Protein AF-A0A813FA89-F1 (afdb_monomer)

pLDDT: mean 71.4, std 19.4, range [29.38, 93.75]

InterPro domains:
  IPR005114 Helicase-associated [PF03457] (120-172)

Organism: Polarella glacialis (NCBI:txid89957)

Structure (mmCIF, N/CA/C/O backbone):
data_AF-A0A813FA89-F1
#
_entry.id   AF-A0A813FA89-F1
#
loop_
_atom_site.group_PDB
_atom_site.id
_atom_site.type_symbol
_atom_site.label_atom_id
_atom_site.label_alt_id
_atom_site.label_comp_id
_atom_site.label_asym_id
_atom_site.label_entity_id
_atom_site.label_seq_id
_atom_site.pdbx_PDB_ins_code
_atom_site.Cartn_x
_atom_site.Cartn_y
_atom_site.Cartn_z
_atom_site.occupancy
_atom_site.B_iso_or_equiv
_atom_site.auth_seq_id
_atom_site.auth_comp_id
_atom_site.auth_asym_id
_atom_site.auth_atom_id
_atom_site.pdbx_PDB_model_num
ATOM 1 N N . MET A 1 1 ? 20.049 12.173 -8.170 1.00 45.47 1 MET A N 1
ATOM 2 C CA . MET A 1 1 ? 19.110 11.588 -9.157 1.00 45.47 1 MET A CA 1
ATOM 3 C C . MET A 1 1 ? 17.853 12.434 -9.400 1.00 45.47 1 MET A C 1
ATOM 5 O O . MET A 1 1 ? 17.507 12.594 -10.556 1.00 45.47 1 MET A O 1
ATOM 9 N N . ARG A 1 2 ? 17.189 13.033 -8.386 1.00 33.56 2 ARG A N 1
ATOM 10 C CA . ARG A 1 2 ? 16.045 13.960 -8.615 1.00 33.56 2 ARG A CA 1
ATOM 11 C C . ARG A 1 2 ? 16.397 15.273 -9.329 1.00 33.56 2 ARG A C 1
ATOM 13 O O . ARG A 1 2 ? 15.510 15.869 -9.921 1.00 33.56 2 ARG A O 1
ATOM 20 N N . ASN A 1 3 ? 17.649 15.720 -9.244 1.00 39.91 3 ASN A N 1
ATOM 21 C CA . ASN A 1 3 ? 18.038 17.035 -9.759 1.00 39.91 3 ASN A CA 1
ATOM 22 C C . ASN A 1 3 ? 18.307 16.995 -11.274 1.00 39.91 3 ASN A C 1
ATOM 24 O O . ASN A 1 3 ? 17.738 17.795 -11.995 1.00 39.91 3 ASN A O 1
ATOM 28 N N . GLN A 1 4 ? 19.000 15.966 -11.774 1.00 50.16 4 GLN A N 1
ATOM 29 C CA . GLN A 1 4 ? 19.427 15.892 -13.181 1.00 50.16 4 GLN A CA 1
ATOM 30 C C . GLN A 1 4 ? 18.269 15.817 -14.198 1.00 50.16 4 GLN A C 1
ATOM 32 O O . GLN A 1 4 ? 18.333 16.452 -15.240 1.00 50.16 4 GLN A O 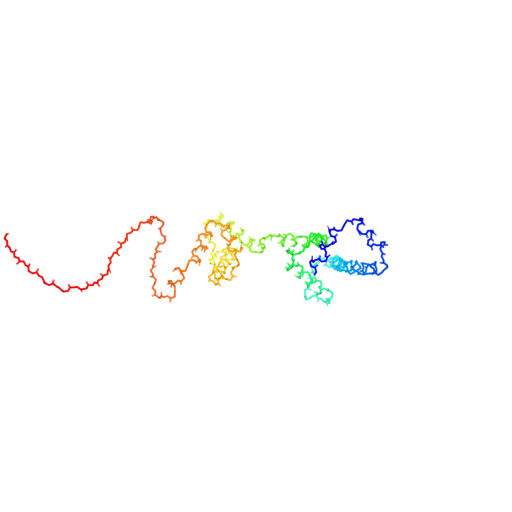1
ATOM 37 N N . ALA A 1 5 ? 17.179 15.096 -13.901 1.00 43.19 5 ALA A N 1
ATOM 38 C CA . ALA A 1 5 ? 16.009 15.039 -14.793 1.00 43.19 5 ALA A CA 1
ATOM 39 C C . ALA A 1 5 ? 15.143 16.315 -14.743 1.00 43.19 5 ALA A C 1
ATOM 41 O O . ALA A 1 5 ? 14.367 16.581 -15.656 1.00 43.19 5 ALA A O 1
ATOM 42 N N . ARG A 1 6 ? 15.267 17.105 -13.668 1.00 47.03 6 ARG A N 1
ATOM 43 C CA . ARG A 1 6 ? 14.551 18.375 -13.484 1.00 47.03 6 ARG A CA 1
ATOM 44 C C . ARG A 1 6 ? 15.209 19.515 -14.264 1.00 47.03 6 ARG A C 1
ATOM 46 O O . ARG A 1 6 ? 14.542 20.501 -14.560 1.00 47.03 6 ARG A O 1
ATOM 53 N N . ASP A 1 7 ? 16.485 19.346 -14.601 1.00 49.69 7 ASP A N 1
ATOM 54 C CA . ASP A 1 7 ? 17.281 20.318 -15.345 1.00 49.69 7 ASP A CA 1
ATOM 55 C C . ASP A 1 7 ? 16.980 20.276 -16.860 1.00 49.69 7 ASP A C 1
ATOM 57 O O . ASP A 1 7 ? 17.002 21.320 -17.499 1.00 49.69 7 ASP A O 1
ATOM 61 N N . LEU A 1 8 ? 16.566 19.126 -17.420 1.00 51.44 8 LEU A N 1
ATOM 62 C CA . LEU A 1 8 ? 16.114 19.010 -18.824 1.00 51.44 8 LEU A CA 1
ATOM 63 C C . LEU A 1 8 ? 14.795 19.733 -19.102 1.00 51.44 8 LEU A C 1
ATOM 65 O O . LEU A 1 8 ? 14.646 20.366 -20.136 1.00 51.44 8 LEU A O 1
ATOM 69 N N . ALA A 1 9 ? 13.844 19.677 -18.166 1.00 52.41 9 ALA A N 1
ATOM 70 C CA . ALA A 1 9 ? 12.537 20.324 -18.319 1.00 52.41 9 ALA A CA 1
ATOM 71 C C . ALA A 1 9 ? 12.604 21.866 -18.275 1.00 52.41 9 ALA A C 1
ATOM 73 O O . ALA A 1 9 ? 11.571 22.527 -18.352 1.00 52.41 9 ALA A O 1
ATOM 74 N N . ARG A 1 10 ? 13.802 22.434 -18.087 1.00 58.25 10 ARG A N 1
ATOM 75 C CA . ARG A 1 10 ? 14.070 23.877 -18.054 1.00 58.25 10 ARG A CA 1
ATOM 76 C C . ARG A 1 10 ? 14.822 24.388 -19.279 1.00 58.25 10 ARG A C 1
ATOM 78 O O . ARG A 1 10 ? 14.903 25.602 -19.430 1.00 58.25 10 ARG A O 1
ATOM 85 N N . LEU A 1 11 ? 15.381 23.498 -20.097 1.00 63.97 11 LEU A N 1
ATOM 86 C CA . LEU A 1 11 ? 16.134 23.874 -21.289 1.00 63.97 11 LEU A CA 1
ATOM 87 C C . LEU A 1 11 ? 15.173 23.937 -22.480 1.00 63.97 11 LEU A C 1
ATOM 89 O O . LEU A 1 11 ? 14.457 22.970 -22.735 1.00 63.97 11 LEU A O 1
ATOM 93 N N . SER A 1 12 ? 15.127 25.076 -23.174 1.00 71.75 12 SER A N 1
ATOM 94 C CA . SER A 1 12 ? 14.371 25.214 -24.426 1.00 71.75 12 SER A CA 1
ATOM 95 C C . SER A 1 12 ? 15.091 24.516 -25.581 1.00 71.75 12 SER A C 1
ATOM 97 O O . SER A 1 12 ? 16.306 24.322 -25.524 1.00 71.75 12 SER A O 1
ATOM 99 N N . ASP A 1 13 ? 14.365 24.184 -26.651 1.00 65.81 13 ASP A N 1
ATOM 100 C CA . ASP A 1 13 ? 14.930 23.535 -27.846 1.00 65.81 13 ASP A CA 1
ATOM 101 C C . ASP A 1 13 ? 16.114 24.330 -28.446 1.00 65.81 13 ASP A C 1
ATOM 103 O O . ASP A 1 13 ? 17.112 23.754 -28.867 1.00 65.81 13 ASP A O 1
ATOM 107 N N . GLU A 1 14 ? 16.090 25.663 -28.352 1.00 73.25 14 GLU A N 1
ATOM 108 C CA . GLU A 1 14 ? 17.205 26.537 -28.757 1.00 73.25 14 GLU A CA 1
ATOM 109 C C . GLU A 1 14 ? 18.451 26.372 -27.869 1.00 73.25 14 GLU A C 1
ATOM 111 O O . GLU A 1 14 ? 19.582 26.377 -28.354 1.00 73.25 14 GLU A O 1
ATOM 116 N N . GLN A 1 15 ? 18.272 26.187 -26.557 1.00 72.62 15 GLN A N 1
ATOM 117 C CA . GLN A 1 15 ? 19.385 25.923 -25.638 1.00 72.62 15 GLN A CA 1
ATOM 118 C C . GLN A 1 15 ? 19.986 24.531 -25.865 1.00 72.62 15 GLN A C 1
ATOM 120 O O . GLN A 1 15 ? 21.185 24.341 -25.647 1.00 72.62 15 GLN A O 1
ATOM 125 N N . PHE A 1 16 ? 19.181 23.573 -26.335 1.00 69.75 16 PHE A N 1
ATOM 126 C CA . PHE A 1 16 ? 19.662 22.262 -26.770 1.00 69.75 16 PHE A CA 1
ATOM 127 C C . PHE A 1 16 ? 20.559 22.361 -28.001 1.00 69.75 16 PHE A C 1
ATOM 129 O O . PHE A 1 16 ? 21.642 21.770 -28.005 1.00 69.75 16 PHE A O 1
ATOM 136 N N . ASP A 1 17 ? 20.146 23.116 -29.018 1.00 72.69 17 ASP A N 1
ATOM 137 C CA . ASP A 1 17 ? 20.937 23.258 -30.239 1.00 72.69 17 ASP A CA 1
ATOM 138 C C . ASP A 1 17 ? 22.243 24.024 -29.991 1.00 72.69 17 ASP A C 1
ATOM 140 O O . ASP A 1 17 ? 23.301 23.560 -30.414 1.00 72.69 17 ASP A O 1
ATOM 144 N N . ILE A 1 18 ? 22.231 25.081 -29.169 1.00 77.31 18 ILE A N 1
ATOM 145 C CA . ILE A 1 18 ? 23.455 25.809 -28.779 1.00 77.31 18 ILE A CA 1
ATOM 146 C C . ILE A 1 18 ? 24.466 24.891 -28.068 1.00 77.31 18 ILE A C 1
ATOM 148 O O . ILE A 1 18 ? 25.670 24.959 -28.323 1.00 77.31 18 ILE A O 1
ATOM 152 N N . LEU A 1 19 ? 24.007 24.006 -27.176 1.00 68.69 19 LEU A N 1
ATOM 153 C CA . LEU A 1 19 ? 24.886 23.059 -26.478 1.00 68.69 19 LEU A CA 1
ATOM 154 C C . LEU A 1 19 ? 25.431 21.965 -27.408 1.00 68.69 19 LEU A C 1
ATOM 156 O O . LEU A 1 19 ? 26.541 21.471 -27.191 1.00 68.69 19 LEU A O 1
ATOM 160 N N . ARG A 1 20 ? 24.674 21.608 -28.450 1.00 67.19 20 ARG A N 1
ATOM 161 C CA . ARG A 1 20 ? 25.050 20.609 -29.458 1.00 67.19 20 ARG A CA 1
ATOM 162 C C . ARG A 1 20 ? 26.003 21.166 -30.522 1.00 67.19 20 ARG A C 1
ATOM 164 O O . ARG A 1 20 ? 26.815 20.407 -31.059 1.00 67.19 20 ARG A O 1
ATOM 171 N N . GLU A 1 21 ? 25.923 22.466 -30.791 1.00 78.62 21 GLU A N 1
ATOM 172 C CA . GLU A 1 21 ? 26.785 23.219 -31.713 1.00 78.62 21 GLU A CA 1
ATOM 173 C C . GLU A 1 21 ? 28.026 23.832 -31.035 1.00 78.62 21 GLU A C 1
ATOM 175 O O . GLU A 1 21 ? 28.937 24.308 -31.711 1.00 78.62 21 GLU A O 1
ATOM 180 N N . GLY A 1 22 ? 28.096 23.792 -29.701 1.00 74.31 22 GLY A N 1
ATOM 181 C CA . GLY A 1 22 ? 29.219 24.306 -28.921 1.00 74.31 22 GLY A CA 1
ATOM 182 C C . GLY A 1 22 ? 30.521 23.494 -29.027 1.00 74.31 22 GLY A C 1
ATOM 183 O O . GLY A 1 22 ? 30.679 22.561 -29.813 1.00 74.31 22 GLY A O 1
ATOM 184 N N . HIS A 1 23 ? 31.493 23.851 -28.182 1.00 73.81 23 HIS A N 1
ATOM 185 C CA . HIS A 1 23 ? 32.830 23.247 -28.170 1.00 73.81 23 HIS A CA 1
ATOM 186 C C . HIS A 1 23 ? 32.785 21.700 -28.071 1.00 73.81 23 HIS A C 1
ATOM 188 O O . HIS A 1 23 ? 32.043 21.166 -27.240 1.00 73.81 23 HIS A O 1
ATOM 194 N N . PRO A 1 24 ? 33.631 20.954 -28.814 1.00 80.31 24 PRO A N 1
ATOM 195 C CA . PRO A 1 24 ? 33.562 19.488 -28.915 1.00 80.31 24 PRO A CA 1
ATOM 196 C C . PRO A 1 24 ? 33.629 18.745 -27.570 1.00 80.31 24 PRO A C 1
ATOM 198 O O . PRO A 1 24 ? 32.990 17.710 -27.401 1.00 80.31 24 PRO A O 1
ATOM 201 N N . LEU A 1 25 ? 34.345 19.284 -26.578 1.00 75.44 25 LEU A N 1
ATOM 202 C CA . LEU A 1 25 ? 34.388 18.716 -25.218 1.00 75.44 25 LEU A CA 1
ATOM 203 C C . LEU A 1 25 ? 33.072 18.878 -24.438 1.00 75.44 25 LEU A C 1
ATOM 205 O O . LEU A 1 25 ? 32.738 18.025 -23.616 1.00 75.44 25 LEU A O 1
ATOM 209 N N . VAL A 1 26 ? 32.339 19.968 -24.674 1.00 77.44 26 VAL A N 1
ATOM 210 C CA . VAL A 1 26 ? 31.027 20.216 -24.058 1.00 77.44 26 VAL A CA 1
ATOM 211 C C . VAL A 1 26 ? 29.998 19.291 -24.693 1.00 77.44 26 VAL A C 1
ATOM 213 O O . VAL A 1 26 ? 29.290 18.595 -23.969 1.00 77.44 26 VAL A O 1
ATOM 216 N N . LYS A 1 27 ? 30.020 19.182 -26.027 1.00 80.69 27 LYS A N 1
ATOM 217 C CA . LYS A 1 27 ? 29.211 18.230 -26.789 1.00 80.69 27 LYS A CA 1
ATOM 218 C C . LYS A 1 27 ? 29.424 16.788 -26.322 1.00 80.69 27 LYS A C 1
ATOM 220 O O . LYS A 1 27 ? 28.465 16.121 -25.965 1.00 80.69 27 LYS A O 1
ATOM 225 N N . ALA A 1 28 ? 30.671 16.328 -26.208 1.00 79.88 28 ALA A N 1
ATOM 226 C CA . ALA A 1 28 ? 30.965 14.959 -25.776 1.00 79.88 28 ALA A CA 1
ATOM 227 C C . ALA A 1 28 ? 30.462 14.651 -24.352 1.00 79.88 28 ALA A C 1
ATOM 229 O O . ALA A 1 28 ? 29.930 13.570 -24.097 1.00 79.88 28 ALA A O 1
ATOM 230 N N . LYS A 1 29 ? 30.599 15.599 -23.411 1.00 79.31 29 LYS A N 1
ATOM 231 C CA . LYS A 1 29 ? 30.049 15.446 -22.053 1.00 79.31 29 LYS A CA 1
ATOM 232 C C . LYS A 1 29 ? 28.521 15.444 -22.046 1.00 79.31 29 LYS A C 1
ATOM 234 O O . LYS A 1 29 ? 27.927 14.687 -21.281 1.00 79.31 29 LYS A O 1
ATOM 239 N N . PHE A 1 30 ? 27.906 16.280 -22.874 1.00 77.19 30 PHE A N 1
ATOM 240 C CA . PHE A 1 30 ? 26.459 16.361 -23.020 1.00 77.19 30 PHE A CA 1
ATOM 241 C C . PHE A 1 30 ? 25.882 15.085 -23.646 1.00 77.19 30 PHE A C 1
ATOM 243 O O . PHE A 1 30 ? 24.962 14.497 -23.085 1.00 77.19 30 PHE A O 1
ATOM 250 N N . ASP A 1 31 ? 26.496 14.579 -24.715 1.00 78.88 31 ASP A N 1
ATOM 251 C CA . ASP A 1 31 ? 26.114 13.331 -25.380 1.00 78.88 31 ASP A CA 1
ATOM 252 C C . ASP A 1 31 ? 26.260 12.122 -24.444 1.00 78.88 31 ASP A C 1
ATOM 254 O O . ASP A 1 31 ? 25.360 11.287 -24.366 1.00 78.88 31 ASP A O 1
ATOM 258 N N . ALA A 1 32 ? 27.351 12.040 -23.671 1.00 79.62 32 ALA A N 1
ATOM 259 C CA . ALA A 1 32 ? 27.539 10.985 -22.671 1.00 79.62 32 ALA A CA 1
ATOM 260 C C . ALA A 1 32 ? 26.464 11.035 -21.570 1.00 79.62 32 ALA A C 1
ATOM 262 O O . ALA A 1 32 ? 25.963 10.000 -21.124 1.00 79.62 32 ALA A O 1
ATOM 263 N N . TRP A 1 33 ? 26.077 12.240 -21.151 1.00 73.88 33 TRP A N 1
ATOM 264 C CA . TRP A 1 33 ? 25.007 12.440 -20.182 1.00 73.88 33 TRP A CA 1
ATOM 265 C C . TRP A 1 33 ? 23.629 12.068 -20.753 1.00 73.88 33 TRP A C 1
ATOM 267 O O . TRP A 1 33 ? 22.864 11.378 -20.077 1.00 73.88 33 TRP A O 1
ATOM 277 N N . ILE A 1 34 ? 23.342 12.418 -22.013 1.00 71.81 34 ILE A N 1
ATOM 278 C CA . ILE A 1 34 ? 22.135 11.979 -22.729 1.00 71.81 34 ILE A CA 1
ATOM 279 C C . ILE A 1 34 ? 22.109 10.455 -22.841 1.00 71.81 34 ILE A C 1
ATOM 281 O O . ILE A 1 34 ? 21.120 9.849 -22.449 1.00 71.81 34 ILE A O 1
ATOM 285 N N . GLN A 1 35 ? 23.191 9.811 -23.281 1.00 70.25 35 GLN A N 1
ATOM 286 C CA . GLN A 1 35 ? 23.265 8.348 -23.376 1.00 70.25 35 GLN A CA 1
ATOM 287 C C . GLN A 1 35 ? 23.009 7.665 -22.029 1.00 70.25 35 GLN A C 1
ATOM 289 O O . GLN A 1 35 ? 22.311 6.651 -21.963 1.00 70.25 35 GLN A O 1
ATOM 294 N N . GLN A 1 36 ? 23.532 8.229 -20.940 1.00 67.00 36 GLN A N 1
ATOM 295 C CA . GLN A 1 36 ? 23.290 7.720 -19.596 1.00 67.00 36 GLN A CA 1
ATOM 296 C C . GLN A 1 36 ? 21.813 7.855 -19.192 1.00 67.00 36 GLN A C 1
ATOM 298 O O . GLN A 1 36 ? 21.246 6.922 -18.621 1.00 67.00 36 GLN A O 1
ATOM 303 N N . LEU A 1 37 ? 21.167 8.971 -19.534 1.00 61.50 37 LEU A N 1
ATOM 304 C CA . LEU A 1 37 ? 19.738 9.183 -19.300 1.00 61.50 37 LEU A CA 1
ATOM 305 C C . LEU A 1 37 ? 18.865 8.259 -20.162 1.00 61.50 37 LEU A C 1
ATOM 307 O O . LEU A 1 37 ? 17.946 7.631 -19.632 1.00 61.50 37 LEU A O 1
ATOM 311 N N . THR A 1 38 ? 19.183 8.109 -21.450 1.00 61.09 38 THR A N 1
ATOM 312 C CA . THR A 1 38 ? 18.474 7.229 -22.388 1.00 61.09 38 THR A CA 1
ATOM 313 C C . THR A 1 38 ? 18.636 5.754 -22.009 1.00 61.09 38 THR A C 1
ATOM 315 O O . THR A 1 38 ? 17.682 4.984 -22.102 1.00 61.09 38 THR A O 1
ATOM 318 N N . SER A 1 39 ? 19.800 5.326 -21.506 1.00 58.34 39 SER A N 1
ATOM 319 C CA . SER A 1 39 ? 19.979 3.938 -21.049 1.00 58.34 39 SER A CA 1
ATOM 320 C C . SER A 1 39 ? 19.146 3.630 -19.797 1.00 58.34 39 SER A C 1
ATOM 322 O O . SER A 1 39 ? 18.540 2.561 -19.705 1.00 58.34 39 SER A O 1
ATOM 324 N N . CYS A 1 40 ? 19.019 4.588 -18.872 1.00 51.19 40 CYS A N 1
ATOM 325 C CA . CYS A 1 40 ? 18.158 4.462 -17.697 1.00 51.19 40 CYS A CA 1
ATOM 326 C C . CYS A 1 40 ? 16.666 4.373 -18.059 1.00 51.19 40 CYS A C 1
ATOM 328 O O . CYS A 1 40 ? 15.936 3.592 -17.440 1.00 51.19 40 CYS A O 1
ATOM 330 N N . THR A 1 41 ? 16.201 5.129 -19.060 1.00 58.75 41 THR A N 1
ATOM 331 C CA . THR A 1 41 ? 14.821 5.021 -19.563 1.00 58.75 41 THR A CA 1
ATOM 332 C C . THR A 1 41 ? 14.593 3.707 -20.310 1.00 58.75 41 THR A C 1
ATOM 334 O O . THR A 1 41 ? 13.573 3.048 -20.092 1.00 58.75 41 THR A O 1
ATOM 337 N N . ASN A 1 42 ? 15.576 3.259 -21.096 1.00 67.25 42 ASN A N 1
ATOM 338 C CA . ASN A 1 42 ? 15.506 2.007 -21.851 1.00 67.25 42 ASN A CA 1
ATOM 339 C C . ASN A 1 42 ? 15.524 0.777 -20.932 1.00 67.25 42 ASN A C 1
ATOM 341 O O . ASN A 1 42 ? 14.856 -0.212 -21.219 1.00 67.25 42 ASN A O 1
ATOM 345 N N . ALA A 1 43 ? 16.211 0.836 -19.787 1.00 76.69 43 ALA A N 1
ATOM 346 C CA . ALA A 1 43 ? 16.220 -0.252 -18.811 1.00 76.69 43 ALA A CA 1
ATOM 347 C C . ALA A 1 43 ? 14.837 -0.491 -18.173 1.00 76.69 43 ALA A C 1
ATOM 349 O O . ALA A 1 43 ? 14.458 -1.640 -17.941 1.00 76.69 43 ALA A O 1
ATOM 350 N N . TYR A 1 44 ? 14.064 0.569 -17.901 1.00 80.00 44 TYR A N 1
ATOM 351 C CA . TYR A 1 44 ? 12.694 0.436 -17.384 1.00 80.00 44 TYR A CA 1
ATOM 352 C C . TYR A 1 44 ? 11.743 -0.107 -18.456 1.00 80.00 44 TYR A C 1
ATOM 354 O O . TYR A 1 44 ? 10.985 -1.038 -18.181 1.00 80.00 44 TYR A O 1
ATOM 362 N N . ALA A 1 45 ? 11.825 0.429 -19.678 1.00 80.81 45 ALA A N 1
ATOM 363 C CA . ALA A 1 45 ? 11.035 -0.036 -20.817 1.00 80.81 45 ALA A CA 1
ATOM 364 C C . ALA A 1 45 ? 11.318 -1.515 -21.134 1.00 80.81 45 ALA A C 1
ATOM 366 O O . ALA A 1 45 ? 10.391 -2.318 -21.184 1.00 80.81 45 ALA A O 1
ATOM 367 N N . SER A 1 46 ? 12.592 -1.913 -21.184 1.00 83.81 46 SER A N 1
ATOM 368 C CA . SER A 1 46 ? 12.996 -3.305 -21.414 1.00 83.81 46 SER A CA 1
ATOM 369 C C . SER A 1 46 ? 12.468 -4.259 -20.336 1.00 83.81 46 SER A C 1
ATOM 371 O O . SER A 1 46 ? 12.039 -5.371 -20.637 1.00 83.81 46 SER A O 1
ATOM 373 N N . ARG A 1 47 ? 12.429 -3.839 -19.062 1.00 86.69 47 ARG A N 1
ATOM 374 C CA . ARG A 1 47 ? 11.811 -4.646 -17.993 1.00 86.69 47 ARG A CA 1
ATOM 375 C C . ARG A 1 47 ? 10.297 -4.787 -18.179 1.00 86.69 47 ARG A C 1
ATOM 377 O O . ARG A 1 47 ? 9.766 -5.864 -17.911 1.00 86.69 47 ARG A O 1
ATOM 384 N N . CYS A 1 48 ? 9.615 -3.741 -18.648 1.00 84.69 48 CYS A N 1
ATOM 385 C CA . CYS A 1 48 ? 8.189 -3.800 -18.982 1.00 84.69 48 CYS A CA 1
ATOM 386 C C . CYS A 1 48 ? 7.930 -4.756 -20.156 1.00 84.69 48 CYS A C 1
ATOM 388 O O . CYS A 1 48 ? 7.007 -5.563 -20.087 1.00 84.69 48 CYS A O 1
ATOM 390 N N . GLU A 1 49 ? 8.783 -4.739 -21.181 1.00 85.44 49 GLU A N 1
ATOM 391 C CA . GLU A 1 49 ? 8.717 -5.662 -22.321 1.00 85.44 49 GLU A CA 1
ATOM 392 C C . GLU A 1 49 ? 8.961 -7.118 -21.908 1.00 85.44 49 GLU A C 1
ATOM 394 O O . GLU A 1 49 ? 8.190 -8.001 -22.278 1.00 85.44 49 GLU A O 1
ATOM 399 N N . GLN A 1 50 ? 9.983 -7.382 -21.086 1.00 87.38 50 GLN A N 1
ATOM 400 C CA . GLN A 1 50 ? 10.250 -8.722 -20.544 1.00 87.38 50 GLN A CA 1
ATOM 401 C C . GLN A 1 50 ? 9.055 -9.249 -19.743 1.00 87.38 50 GLN A C 1
ATOM 403 O O . GLN A 1 50 ? 8.700 -10.425 -19.836 1.00 87.38 50 GLN A O 1
ATOM 408 N N . LEU A 1 51 ? 8.410 -8.372 -18.971 1.00 87.12 51 LEU A N 1
A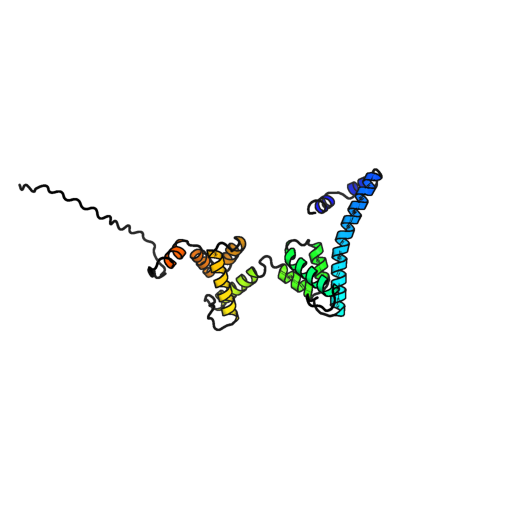TOM 409 C CA . LEU A 1 51 ? 7.204 -8.716 -18.235 1.00 87.12 51 LEU A CA 1
ATOM 410 C C . LEU A 1 51 ? 6.018 -8.986 -19.172 1.00 87.12 51 LEU A C 1
ATOM 412 O O . LEU A 1 51 ? 5.30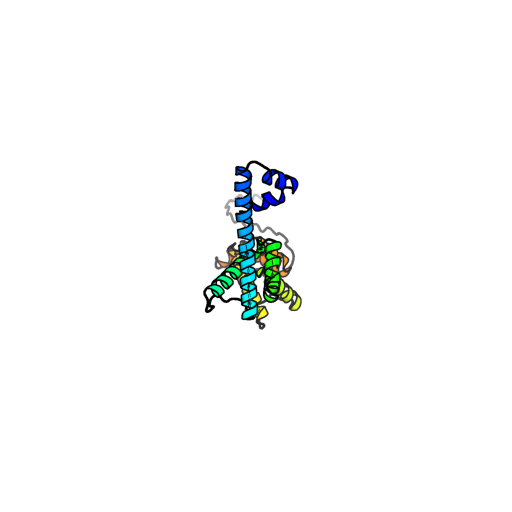7 -9.967 -18.963 1.00 87.12 51 LEU A O 1
ATOM 416 N N . ALA A 1 52 ? 5.829 -8.169 -20.211 1.00 86.56 52 ALA A N 1
ATOM 417 C CA . ALA A 1 52 ? 4.796 -8.373 -21.226 1.00 86.56 52 ALA A CA 1
ATOM 418 C C . ALA A 1 52 ? 4.969 -9.726 -21.930 1.00 86.56 52 ALA A C 1
ATOM 420 O O . ALA A 1 52 ? 4.018 -10.500 -22.040 1.00 86.56 52 ALA A O 1
ATOM 421 N N . ALA A 1 53 ? 6.199 -10.043 -22.344 1.00 85.69 53 ALA A N 1
ATOM 422 C CA . ALA A 1 53 ? 6.544 -11.303 -22.990 1.00 85.69 53 ALA A CA 1
ATOM 423 C C . ALA A 1 53 ? 6.284 -12.506 -22.070 1.00 85.69 53 ALA A C 1
ATOM 425 O O . ALA A 1 53 ? 5.665 -13.482 -22.492 1.00 85.69 53 ALA A O 1
ATOM 426 N N . PHE A 1 54 ? 6.682 -12.416 -20.797 1.00 87.38 54 PHE A N 1
ATOM 427 C CA . PHE A 1 54 ? 6.414 -13.463 -19.809 1.00 87.38 54 PHE A CA 1
ATOM 428 C C . PHE A 1 54 ? 4.911 -13.693 -19.614 1.00 87.38 54 PHE A C 1
ATOM 430 O O . PHE A 1 54 ? 4.447 -14.833 -19.580 1.00 87.38 54 PHE A O 1
ATOM 437 N N . MET A 1 55 ? 4.136 -12.612 -19.493 1.00 85.75 55 MET A N 1
ATOM 438 C CA . MET A 1 55 ? 2.691 -12.705 -19.300 1.00 85.75 55 MET A CA 1
ATOM 439 C C . MET A 1 55 ? 1.978 -13.254 -20.533 1.00 85.75 55 MET A C 1
ATOM 441 O O . MET A 1 55 ? 1.059 -14.044 -20.365 1.00 85.75 55 MET A O 1
ATOM 445 N N . LYS A 1 56 ? 2.437 -12.919 -21.744 1.00 84.38 56 LYS A N 1
ATOM 446 C CA . LYS A 1 56 ? 1.920 -13.499 -22.991 1.00 84.38 56 LYS A CA 1
ATOM 447 C C . LYS A 1 56 ? 2.175 -15.008 -23.084 1.00 84.38 56 LYS A C 1
ATOM 449 O O . LYS A 1 56 ? 1.364 -15.721 -23.658 1.00 84.38 56 LYS A O 1
ATOM 454 N N . LEU A 1 57 ? 3.295 -15.491 -22.541 1.00 87.00 57 LEU A N 1
ATOM 455 C CA . LEU A 1 57 ? 3.659 -16.910 -22.583 1.00 87.00 57 LEU A CA 1
ATOM 456 C C . LEU A 1 57 ? 2.952 -17.747 -21.506 1.00 87.00 57 LEU A C 1
ATOM 458 O O . LEU A 1 57 ? 2.608 -18.898 -21.753 1.00 87.00 57 LEU A O 1
ATOM 462 N N . HIS A 1 58 ? 2.770 -17.197 -20.302 1.00 80.00 58 HIS A N 1
ATOM 463 C CA . HIS A 1 58 ? 2.306 -17.968 -19.143 1.00 80.00 58 HIS A CA 1
ATOM 464 C C . HIS A 1 58 ? 0.921 -17.564 -18.606 1.00 80.00 58 HIS A C 1
ATOM 466 O O . HIS A 1 58 ? 0.459 -18.179 -17.644 1.00 80.00 58 HIS A O 1
ATOM 472 N N . ASP A 1 59 ? 0.294 -16.506 -19.137 1.00 80.62 59 ASP A N 1
ATOM 473 C CA . ASP A 1 59 ? -1.009 -15.939 -18.722 1.00 80.62 59 ASP A CA 1
ATOM 474 C C . ASP A 1 59 ? -1.163 -15.636 -17.213 1.00 80.62 59 ASP A C 1
ATOM 476 O O . ASP A 1 59 ? -2.256 -15.414 -16.661 1.00 80.62 59 ASP A O 1
ATOM 480 N N . ARG A 1 60 ? -0.033 -15.557 -16.507 1.00 82.81 60 ARG A N 1
ATOM 481 C CA . ARG A 1 60 ? 0.058 -15.379 -15.054 1.00 82.81 60 ARG A CA 1
ATOM 482 C C . ARG A 1 60 ? 1.124 -14.357 -14.681 1.00 82.81 60 ARG A C 1
ATOM 484 O O . ARG A 1 60 ? 2.037 -14.067 -15.448 1.00 82.81 60 ARG A O 1
ATOM 491 N N . LEU A 1 61 ? 1.028 -13.842 -13.456 1.00 85.69 61 LEU A N 1
ATOM 492 C CA . LEU A 1 61 ? 2.060 -12.972 -12.894 1.00 85.69 61 LEU A CA 1
ATOM 493 C C . LEU A 1 61 ? 3.317 -13.783 -12.514 1.00 85.69 61 LEU A C 1
ATOM 495 O O . LEU A 1 61 ? 3.183 -14.934 -12.070 1.00 85.69 61 LEU A O 1
ATOM 499 N N . PRO A 1 62 ? 4.520 -13.188 -12.633 1.00 88.31 62 PRO A N 1
ATOM 500 C CA . PRO A 1 62 ? 5.757 -13.789 -12.141 1.00 88.31 62 PRO A CA 1
ATOM 501 C C . PRO A 1 62 ? 5.687 -14.103 -10.642 1.00 88.31 62 PRO A C 1
ATOM 503 O O . PRO A 1 62 ? 5.182 -13.299 -9.850 1.00 88.31 62 PRO A O 1
ATOM 506 N N . ARG A 1 63 ? 6.211 -15.262 -10.235 1.00 84.81 63 ARG A N 1
ATOM 507 C CA . ARG A 1 63 ? 6.284 -15.705 -8.836 1.00 84.81 63 ARG A CA 1
ATOM 508 C C . ARG A 1 63 ? 7.729 -15.694 -8.342 1.00 84.81 63 ARG A C 1
ATOM 510 O O . ARG A 1 63 ? 8.647 -16.087 -9.046 1.00 84.81 63 ARG A O 1
ATOM 517 N N . HIS A 1 64 ? 7.920 -15.330 -7.073 1.00 80.62 64 HIS A N 1
ATOM 518 C CA . HIS A 1 64 ? 9.237 -15.374 -6.415 1.00 80.62 64 HIS A CA 1
ATOM 519 C C . HIS A 1 64 ? 9.829 -16.789 -6.333 1.00 80.62 64 HIS A C 1
ATOM 521 O O . HIS A 1 64 ? 11.041 -16.951 -6.317 1.00 80.62 64 HIS A O 1
ATOM 527 N N . ARG A 1 65 ? 8.982 -17.822 -6.297 1.00 78.38 65 ARG A N 1
ATOM 528 C CA . ARG A 1 65 ? 9.394 -19.237 -6.340 1.00 78.38 65 ARG A CA 1
ATOM 529 C C . ARG A 1 65 ? 9.243 -19.839 -7.743 1.00 78.38 65 ARG A C 1
ATOM 531 O O . ARG A 1 65 ? 8.855 -20.993 -7.869 1.00 78.38 65 ARG A O 1
ATOM 538 N N . GLY A 1 66 ? 9.428 -19.021 -8.778 1.00 75.69 66 GLY A N 1
ATOM 539 C CA . GLY A 1 66 ? 9.443 -19.479 -10.164 1.00 75.69 66 GLY A CA 1
ATOM 540 C C . GLY A 1 66 ? 10.621 -20.410 -10.449 1.00 75.69 66 GLY A C 1
ATOM 541 O O . GLY A 1 66 ? 11.622 -20.385 -9.737 1.00 75.69 66 GLY A O 1
ATOM 542 N N . GLU A 1 67 ? 10.499 -21.211 -11.504 1.00 73.88 67 GLU A N 1
ATOM 543 C CA . GLU A 1 67 ? 11.530 -22.176 -11.918 1.00 73.88 67 GLU A CA 1
ATOM 544 C C . GLU A 1 67 ? 12.775 -21.487 -12.495 1.00 73.88 67 GLU A C 1
ATOM 546 O O . GLU A 1 67 ? 13.880 -22.015 -12.409 1.00 73.88 67 GLU A O 1
ATOM 551 N N . THR A 1 68 ? 12.617 -20.283 -13.055 1.00 84.94 68 THR A N 1
ATOM 552 C CA . THR A 1 68 ? 13.709 -19.541 -13.693 1.00 84.94 68 THR A CA 1
ATOM 553 C C . THR A 1 68 ? 14.148 -18.336 -12.863 1.00 84.94 68 THR A C 1
ATOM 555 O O . THR A 1 68 ? 13.338 -17.616 -12.272 1.00 84.94 68 THR A O 1
ATOM 558 N N . ASN A 1 69 ? 15.454 -18.049 -12.883 1.00 83.12 69 ASN A N 1
ATOM 559 C CA . ASN A 1 69 ? 16.017 -16.838 -12.270 1.00 83.12 69 ASN A CA 1
ATOM 560 C C . ASN A 1 69 ? 15.408 -15.561 -12.894 1.00 83.12 69 ASN A C 1
ATOM 562 O O . ASN A 1 69 ? 15.129 -14.590 -12.195 1.00 83.12 69 ASN A O 1
ATOM 566 N N . ALA A 1 70 ? 15.101 -15.586 -14.195 1.00 81.31 70 ALA A N 1
ATOM 567 C CA . ALA A 1 70 ? 14.415 -14.489 -14.876 1.00 81.31 70 ALA A CA 1
ATOM 568 C C . ALA A 1 70 ? 13.017 -14.209 -14.286 1.00 81.31 70 ALA A C 1
ATOM 570 O O . ALA A 1 70 ? 12.691 -13.052 -14.014 1.00 81.31 70 ALA A O 1
ATOM 571 N N . GLU A 1 71 ? 12.216 -15.248 -14.009 1.00 87.81 71 GLU A N 1
ATOM 572 C CA . GLU A 1 71 ? 10.912 -15.092 -13.349 1.00 87.81 71 GLU A CA 1
ATOM 573 C C . GLU A 1 71 ? 11.066 -14.484 -11.947 1.00 87.81 71 GLU A C 1
ATOM 575 O O . GLU A 1 71 ? 10.338 -13.553 -11.592 1.00 87.81 71 GLU A O 1
ATOM 580 N N . HIS A 1 72 ? 12.049 -14.957 -11.173 1.00 86.12 72 HIS A N 1
ATOM 581 C CA . HIS A 1 72 ? 12.334 -14.421 -9.842 1.00 86.12 72 HIS A CA 1
ATOM 582 C C . HIS A 1 72 ? 12.668 -12.925 -9.897 1.00 86.12 72 HIS A C 1
ATOM 584 O O . HIS A 1 72 ? 12.115 -12.129 -9.135 1.00 86.12 72 HIS A O 1
ATOM 590 N N . GLN A 1 73 ? 13.533 -12.515 -10.827 1.00 85.81 73 GLN A N 1
ATOM 591 C CA . GLN A 1 73 ? 13.905 -11.111 -10.995 1.00 85.81 73 GLN A CA 1
ATOM 592 C C . GLN A 1 73 ? 12.714 -10.233 -11.387 1.00 85.81 73 GLN A C 1
ATOM 594 O O . GLN A 1 73 ? 12.590 -9.120 -10.875 1.00 85.81 73 GLN A O 1
ATOM 599 N N . LEU A 1 74 ? 11.817 -10.721 -12.249 1.00 88.31 74 LEU A N 1
ATOM 600 C CA . LEU A 1 74 ? 10.594 -10.002 -12.614 1.00 88.31 74 LEU A CA 1
ATOM 601 C C . LEU A 1 74 ? 9.625 -9.888 -11.427 1.00 88.31 74 LEU A C 1
ATOM 603 O O . LEU A 1 74 ? 9.058 -8.819 -11.198 1.00 88.31 74 LEU A O 1
ATOM 607 N N . ALA A 1 75 ? 9.474 -10.947 -10.625 1.00 87.12 75 ALA A N 1
ATOM 608 C CA . ALA A 1 75 ? 8.649 -10.931 -9.415 1.00 87.12 75 ALA A CA 1
ATOM 609 C C . ALA A 1 75 ? 9.197 -9.962 -8.352 1.00 87.12 75 ALA A C 1
ATOM 611 O O . ALA A 1 75 ? 8.442 -9.206 -7.722 1.00 87.12 75 ALA A O 1
ATOM 612 N N . PHE A 1 76 ? 10.519 -9.939 -8.179 1.00 86.88 76 PHE A N 1
ATOM 613 C CA . PHE A 1 76 ? 11.201 -8.990 -7.309 1.00 86.88 76 PHE A CA 1
ATOM 614 C C . PHE A 1 76 ? 11.036 -7.557 -7.806 1.00 86.88 76 PHE A C 1
ATOM 616 O O . PHE A 1 76 ? 10.587 -6.696 -7.048 1.00 86.88 76 PHE A O 1
ATOM 623 N N . TRP A 1 77 ? 11.295 -7.308 -9.089 1.00 88.75 77 TRP A N 1
ATOM 624 C CA . TRP A 1 77 ? 11.119 -5.993 -9.695 1.00 88.75 77 TRP A CA 1
ATOM 625 C C . TRP A 1 77 ? 9.686 -5.475 -9.525 1.00 88.75 77 TRP A C 1
ATOM 627 O O . TRP A 1 77 ? 9.502 -4.358 -9.043 1.00 88.75 77 TRP A O 1
ATOM 637 N N . LEU A 1 78 ? 8.670 -6.303 -9.792 1.00 87.00 78 LEU A N 1
ATOM 638 C CA . LEU A 1 78 ? 7.268 -5.959 -9.537 1.00 87.00 78 LEU A CA 1
ATOM 639 C C . LEU A 1 78 ? 7.011 -5.610 -8.068 1.00 87.00 78 LEU A C 1
ATOM 641 O O . LEU A 1 78 ? 6.279 -4.669 -7.773 1.00 87.00 78 LEU A O 1
ATOM 645 N N . THR A 1 79 ? 7.624 -6.329 -7.129 1.00 83.69 79 THR A N 1
ATOM 646 C CA . THR A 1 79 ? 7.498 -6.031 -5.695 1.00 83.69 79 THR A CA 1
ATOM 647 C C . THR A 1 79 ? 8.073 -4.653 -5.359 1.00 83.69 79 THR A C 1
ATOM 649 O O . THR A 1 79 ? 7.426 -3.881 -4.648 1.00 83.69 79 THR A O 1
ATOM 652 N N . GLN A 1 80 ? 9.227 -4.304 -5.933 1.00 83.50 80 GLN A N 1
ATOM 653 C CA . GLN A 1 80 ? 9.834 -2.982 -5.777 1.00 83.50 80 GLN A CA 1
ATOM 654 C C . GLN A 1 80 ? 8.947 -1.877 -6.370 1.00 83.50 80 GLN A C 1
ATOM 656 O O . GLN A 1 80 ? 8.732 -0.859 -5.712 1.00 83.50 80 GLN A O 1
ATOM 661 N N . GLN A 1 81 ? 8.357 -2.094 -7.555 1.00 86.50 81 GLN A N 1
ATOM 662 C CA . GLN A 1 81 ? 7.424 -1.130 -8.157 1.00 86.50 81 GLN A CA 1
ATOM 663 C C . GLN A 1 81 ? 6.191 -0.902 -7.276 1.00 86.50 81 GLN A C 1
ATOM 665 O O . GLN A 1 81 ? 5.745 0.231 -7.116 1.00 86.50 81 GLN A O 1
ATOM 670 N N . ARG A 1 82 ? 5.671 -1.952 -6.626 1.00 80.44 82 ARG A N 1
ATOM 671 C CA . ARG A 1 82 ? 4.537 -1.835 -5.691 1.00 80.44 82 ARG A CA 1
ATOM 672 C C . ARG A 1 82 ? 4.887 -1.015 -4.452 1.00 80.44 82 ARG A C 1
ATOM 674 O O . ARG A 1 82 ? 4.064 -0.228 -3.997 1.00 80.44 82 ARG A O 1
ATOM 681 N N . GLN A 1 83 ? 6.090 -1.183 -3.907 1.00 75.75 83 GLN A N 1
ATOM 682 C CA . GLN A 1 83 ? 6.554 -0.407 -2.751 1.00 75.75 83 GLN A CA 1
ATOM 683 C C . GLN A 1 83 ? 6.837 1.056 -3.115 1.00 75.75 83 GLN A C 1
ATOM 685 O O . GLN A 1 83 ? 6.587 1.960 -2.319 1.00 75.75 83 GLN A O 1
ATOM 690 N N . ALA A 1 84 ? 7.339 1.295 -4.327 1.00 77.56 84 ALA A N 1
ATOM 691 C CA . ALA A 1 84 ? 7.673 2.620 -4.833 1.00 77.56 84 ALA A CA 1
ATOM 692 C C . ALA A 1 84 ? 6.525 3.298 -5.601 1.00 77.56 84 ALA A C 1
ATOM 694 O O . ALA A 1 84 ? 6.732 4.384 -6.135 1.00 77.56 84 ALA A O 1
ATOM 695 N N . PHE A 1 85 ? 5.323 2.713 -5.633 1.00 77.50 85 PHE A N 1
ATOM 696 C CA . PHE A 1 85 ? 4.231 3.124 -6.523 1.00 77.50 85 PHE A CA 1
ATOM 697 C C . PHE A 1 85 ? 3.861 4.615 -6.408 1.00 77.50 85 PHE A C 1
ATOM 699 O O . PHE A 1 85 ? 3.720 5.325 -7.409 1.00 77.50 85 PHE A O 1
ATOM 706 N N . ALA A 1 86 ? 3.806 5.128 -5.175 1.00 70.31 86 ALA A N 1
ATOM 707 C CA . ALA A 1 86 ? 3.531 6.539 -4.893 1.00 70.31 86 ALA A CA 1
ATOM 708 C C . ALA A 1 86 ? 4.593 7.498 -5.472 1.00 70.31 86 ALA A C 1
ATOM 710 O O . ALA A 1 86 ? 4.295 8.658 -5.738 1.00 70.31 86 ALA A O 1
ATOM 711 N N . LYS A 1 87 ? 5.823 7.016 -5.693 1.00 76.62 87 LYS A N 1
ATOM 712 C CA . LYS A 1 87 ? 6.970 7.790 -6.195 1.00 76.62 87 LYS A CA 1
ATOM 713 C C . LYS A 1 87 ? 7.202 7.631 -7.703 1.00 76.62 87 LYS A C 1
ATOM 715 O O . LYS A 1 87 ? 8.083 8.307 -8.227 1.00 76.62 87 LYS A O 1
ATOM 720 N N . LEU A 1 88 ? 6.465 6.746 -8.380 1.00 78.81 88 LEU A N 1
ATOM 721 C CA . LEU A 1 88 ? 6.578 6.552 -9.830 1.00 78.81 88 LEU A CA 1
ATOM 722 C C . LEU A 1 88 ? 6.108 7.796 -10.586 1.00 78.81 88 LEU A C 1
ATOM 724 O O . LEU A 1 88 ? 5.108 8.410 -10.202 1.00 78.81 88 LEU A O 1
ATOM 728 N N . SER A 1 89 ? 6.809 8.144 -11.668 1.00 81.31 89 SER A N 1
ATOM 729 C CA . SER A 1 89 ? 6.353 9.195 -12.581 1.00 81.31 89 SER A CA 1
ATOM 730 C C . SER A 1 89 ? 5.073 8.766 -13.304 1.00 81.31 89 SER A C 1
ATOM 732 O O . SER A 1 89 ? 4.793 7.575 -13.450 1.00 81.31 89 SER A O 1
ATOM 734 N N . SER A 1 90 ? 4.303 9.736 -13.799 1.00 74.50 90 SER A N 1
ATOM 735 C CA . SER A 1 90 ? 3.130 9.472 -14.646 1.00 74.50 90 SER A CA 1
ATOM 736 C C . SER A 1 90 ? 3.481 8.593 -15.852 1.00 74.50 90 SER A C 1
ATOM 738 O O . SER A 1 90 ? 2.772 7.634 -16.138 1.00 74.50 90 SER A O 1
ATOM 740 N N . THR A 1 91 ? 4.620 8.860 -16.492 1.00 77.69 91 THR A N 1
ATOM 741 C CA . THR A 1 91 ? 5.134 8.085 -17.630 1.00 77.69 91 THR A CA 1
ATOM 742 C C . THR A 1 91 ? 5.469 6.637 -17.267 1.00 77.69 91 THR A C 1
ATOM 744 O O . THR A 1 91 ? 5.109 5.725 -18.005 1.00 77.69 91 THR A O 1
ATOM 747 N N . GLN A 1 92 ? 6.097 6.398 -16.111 1.00 82.12 92 GLN A N 1
ATOM 748 C CA . GLN A 1 92 ? 6.407 5.047 -15.630 1.00 82.12 92 GLN A CA 1
ATOM 749 C C . GLN A 1 92 ? 5.143 4.267 -15.268 1.00 82.12 92 GLN A C 1
ATOM 751 O O . GLN A 1 92 ? 5.051 3.081 -15.573 1.00 82.12 92 GLN A O 1
ATOM 756 N N . ARG A 1 93 ? 4.153 4.927 -14.651 1.00 80.81 93 ARG A N 1
ATOM 757 C CA . ARG A 1 93 ? 2.860 4.297 -14.350 1.00 80.81 93 ARG A CA 1
ATOM 758 C C . ARG A 1 93 ? 2.143 3.881 -15.624 1.00 80.81 93 ARG A C 1
ATOM 760 O O . ARG A 1 93 ? 1.757 2.725 -15.729 1.00 80.81 93 ARG A O 1
ATOM 767 N N . PHE A 1 94 ? 2.052 4.780 -16.600 1.00 80.50 94 PHE A N 1
ATOM 768 C CA . PHE A 1 94 ? 1.424 4.480 -17.883 1.00 80.50 94 PHE A CA 1
ATOM 769 C C . PHE A 1 94 ? 2.115 3.312 -18.602 1.00 80.50 94 PHE A C 1
ATOM 771 O O . PHE A 1 94 ? 1.448 2.380 -19.039 1.00 80.50 94 PHE A O 1
ATOM 778 N N . ALA A 1 95 ? 3.452 3.314 -18.651 1.00 83.06 95 ALA A N 1
ATOM 779 C CA . ALA A 1 95 ? 4.227 2.229 -19.253 1.00 83.06 95 ALA A CA 1
ATOM 780 C C . ALA A 1 95 ? 4.044 0.879 -18.537 1.00 83.06 95 ALA A C 1
ATOM 782 O O . ALA A 1 95 ? 4.129 -0.162 -19.173 1.00 83.06 95 ALA A O 1
ATOM 783 N N . LEU A 1 96 ? 3.797 0.879 -17.223 1.00 85.25 96 LEU A N 1
ATOM 784 C CA . LEU A 1 96 ? 3.520 -0.336 -16.454 1.00 85.25 96 LEU A CA 1
ATOM 785 C C . LEU A 1 96 ? 2.073 -0.822 -16.649 1.00 85.25 96 LEU A C 1
ATOM 787 O O . LEU A 1 96 ? 1.825 -2.024 -16.725 1.00 85.25 96 LEU A O 1
ATOM 791 N N . GLU A 1 97 ? 1.117 0.103 -16.725 1.00 84.75 97 GLU A N 1
ATOM 792 C CA . GLU A 1 97 ? -0.303 -0.185 -16.954 1.00 84.75 97 GLU A CA 1
ATOM 793 C C . GLU A 1 97 ? -0.560 -0.738 -18.358 1.00 84.75 97 GLU A C 1
ATOM 795 O O . GLU A 1 97 ? -1.383 -1.642 -18.513 1.00 84.75 97 GLU A O 1
ATOM 800 N N . SER A 1 98 ? 0.185 -0.264 -19.360 1.00 82.56 98 SER A N 1
ATOM 801 C CA . SER A 1 98 ? 0.067 -0.726 -20.745 1.00 82.56 98 SER A CA 1
ATOM 802 C C . SER A 1 98 ? 0.560 -2.160 -20.968 1.00 82.56 98 SER A C 1
ATOM 804 O O . SER A 1 98 ? 0.207 -2.766 -21.976 1.00 82.56 98 SER A O 1
ATOM 806 N N . VAL A 1 99 ? 1.323 -2.738 -20.028 1.00 83.69 99 VAL A N 1
ATOM 807 C CA . VAL A 1 99 ? 1.853 -4.109 -20.139 1.00 83.69 99 VAL A CA 1
ATOM 808 C C . VAL A 1 99 ? 0.735 -5.148 -20.183 1.00 83.69 99 VAL A C 1
ATOM 810 O O . VAL A 1 99 ? 0.782 -6.072 -20.991 1.00 83.69 99 VAL A O 1
ATOM 813 N N . HIS A 1 100 ? -0.241 -5.053 -19.272 1.00 80.31 100 HIS A N 1
ATOM 814 C CA . HIS A 1 100 ? -1.302 -6.055 -19.161 1.00 80.31 100 HIS A CA 1
ATOM 815 C C . HIS A 1 100 ? -2.490 -5.566 -18.305 1.00 80.31 100 HIS A C 1
ATOM 817 O O . HIS A 1 100 ? -2.267 -4.982 -17.238 1.00 80.31 100 HIS A O 1
ATOM 823 N N . PRO A 1 101 ? -3.749 -5.933 -18.634 1.00 81.25 101 PRO A N 1
ATOM 824 C CA . PRO A 1 101 ? -4.940 -5.558 -17.857 1.00 81.25 101 PRO A CA 1
ATOM 825 C C . PRO A 1 101 ? -4.869 -5.900 -16.357 1.00 81.25 101 PRO A C 1
ATOM 827 O O . PRO A 1 101 ? -5.214 -5.084 -15.507 1.00 81.25 101 PRO A O 1
ATOM 830 N N . LYS A 1 102 ? -4.360 -7.088 -15.996 1.00 77.81 102 LYS A N 1
ATOM 831 C CA . LYS A 1 102 ? -4.115 -7.476 -14.585 1.00 77.81 102 LYS A CA 1
ATOM 832 C C . LYS A 1 102 ? -3.152 -6.519 -13.859 1.00 77.81 102 LYS A C 1
ATOM 834 O O . LYS A 1 102 ? -3.330 -6.287 -12.667 1.00 77.81 102 LYS A O 1
ATOM 839 N N . ILE A 1 103 ? -2.142 -5.969 -14.538 1.00 82.25 103 ILE A N 1
ATOM 840 C CA . ILE A 1 103 ? -1.214 -4.998 -13.938 1.00 82.25 103 ILE A CA 1
ATOM 841 C C . ILE A 1 103 ? -1.888 -3.633 -13.822 1.00 82.25 103 ILE A C 1
ATOM 843 O O . ILE A 1 103 ? -1.770 -3.012 -12.770 1.00 82.25 103 ILE A O 1
ATOM 847 N N . ALA A 1 104 ? -2.665 -3.214 -14.823 1.00 81.69 104 ALA A N 1
ATOM 848 C CA . ALA A 1 104 ? -3.465 -1.993 -14.746 1.00 81.69 104 ALA A CA 1
ATOM 849 C C . ALA A 1 104 ? -4.443 -2.016 -13.557 1.00 81.69 104 ALA A C 1
ATOM 851 O O . ALA A 1 104 ? -4.490 -1.079 -12.762 1.00 81.69 104 ALA A O 1
ATOM 852 N N . GLN A 1 105 ? -5.137 -3.137 -13.338 1.00 76.00 105 GLN A N 1
ATOM 853 C CA . GLN A 1 105 ? -5.999 -3.323 -12.164 1.00 76.00 105 GLN A CA 1
ATOM 854 C C . GLN A 1 105 ? -5.218 -3.258 -10.840 1.00 76.00 105 GLN A C 1
ATOM 856 O O . GLN A 1 105 ? -5.702 -2.706 -9.849 1.00 76.00 105 GLN A O 1
ATOM 861 N N . LEU A 1 106 ? -4.003 -3.817 -10.790 1.00 74.25 106 LEU A N 1
ATOM 862 C CA . LEU A 1 106 ? -3.133 -3.698 -9.616 1.00 74.25 106 LEU A CA 1
ATOM 863 C C . LEU A 1 106 ? -2.663 -2.256 -9.401 1.00 74.25 106 LEU A C 1
ATOM 865 O O . LEU A 1 106 ? -2.632 -1.812 -8.255 1.00 74.25 106 LEU A O 1
ATOM 869 N N . SER A 1 107 ? -2.332 -1.541 -10.477 1.00 77.12 107 SER A N 1
ATOM 870 C CA . SER A 1 107 ? -1.951 -0.129 -10.466 1.00 77.12 107 SER A CA 1
ATOM 871 C C . SER A 1 107 ? -3.072 0.721 -9.880 1.00 77.12 107 SER A C 1
ATOM 873 O O . SER A 1 107 ? -2.857 1.415 -8.894 1.00 77.12 107 SER A O 1
ATOM 875 N N . GLN A 1 108 ? -4.306 0.553 -10.361 1.00 72.81 108 GLN A N 1
ATOM 876 C CA . GLN A 1 108 ? -5.479 1.262 -9.847 1.00 72.81 108 GLN A CA 1
ATOM 877 C C . GLN A 1 108 ? -5.733 0.978 -8.355 1.00 72.81 108 GLN A C 1
ATOM 879 O O . GLN A 1 108 ? -6.004 1.893 -7.579 1.00 72.81 108 GLN A O 1
ATOM 884 N N . LYS A 1 109 ? -5.564 -0.278 -7.909 1.00 68.62 109 LYS A N 1
ATOM 885 C CA . LYS A 1 109 ? -5.657 -0.645 -6.481 1.00 68.62 109 LYS A CA 1
ATOM 886 C C . LYS A 1 109 ? -4.558 -0.006 -5.623 1.00 68.62 109 LYS A C 1
ATOM 888 O O . LYS A 1 109 ? -4.799 0.296 -4.455 1.00 68.62 109 LYS A O 1
ATOM 893 N N . LEU A 1 110 ? -3.352 0.163 -6.166 1.00 65.88 110 LEU A N 1
ATOM 894 C CA . LEU A 1 110 ? -2.209 0.784 -5.482 1.00 65.88 110 LEU A CA 1
ATOM 895 C C . LEU A 1 110 ? -2.246 2.315 -5.543 1.00 65.88 110 LEU A C 1
ATOM 897 O O . LEU A 1 110 ? -1.703 2.964 -4.653 1.00 65.88 110 LEU A O 1
ATOM 901 N N . ALA A 1 111 ? -2.907 2.870 -6.558 1.00 64.62 111 ALA A N 1
ATOM 902 C CA . ALA A 1 111 ? -3.148 4.294 -6.747 1.00 64.62 111 ALA A CA 1
ATOM 903 C C . ALA A 1 111 ? -4.172 4.865 -5.772 1.00 64.62 111 ALA A C 1
ATOM 905 O O . ALA A 1 111 ? -4.281 6.085 -5.683 1.00 64.62 111 ALA A O 1
ATOM 906 N N . ASN A 1 112 ? -4.882 4.017 -5.018 1.00 62.72 112 ASN A N 1
ATOM 907 C CA . ASN A 1 112 ? -5.738 4.479 -3.937 1.00 62.72 112 ASN A CA 1
ATOM 908 C C . ASN A 1 112 ? -4.890 5.317 -2.952 1.00 62.72 112 ASN A C 1
ATOM 910 O O . ASN A 1 112 ? -4.027 4.748 -2.270 1.00 62.72 112 ASN A O 1
ATOM 914 N N . PRO A 1 113 ? -5.133 6.640 -2.846 1.00 53.34 113 PRO A N 1
ATOM 915 C CA . PRO A 1 113 ? -4.307 7.552 -2.054 1.00 53.34 113 PRO A CA 1
ATOM 916 C C . PRO A 1 113 ? -4.314 7.217 -0.557 1.00 53.34 113 PRO A C 1
ATOM 918 O O . PRO A 1 113 ? -3.423 7.633 0.177 1.00 53.34 113 PRO A O 1
ATOM 921 N N . MET A 1 114 ? -5.277 6.412 -0.101 1.00 56.19 114 MET A N 1
ATOM 922 C CA . MET A 1 114 ? -5.380 5.958 1.282 1.00 56.19 114 MET A CA 1
ATOM 923 C C . MET A 1 114 ? -4.814 4.537 1.516 1.00 56.19 114 MET A C 1
ATOM 925 O O . MET A 1 114 ? -4.711 4.075 2.659 1.00 56.19 114 MET A O 1
ATOM 929 N N . GLY A 1 115 ? -4.429 3.820 0.450 1.00 74.31 115 GLY A N 1
ATOM 930 C CA . GLY A 1 115 ? -3.869 2.465 0.489 1.00 74.31 115 GLY A CA 1
ATOM 931 C C . GLY A 1 115 ? -4.772 1.412 1.153 1.00 74.31 115 GLY A C 1
ATOM 932 O O . GLY A 1 115 ? -5.978 1.587 1.312 1.00 74.31 115 GLY A O 1
ATOM 933 N N . LYS A 1 116 ? -4.178 0.293 1.605 1.00 80.81 116 LYS A N 1
ATOM 934 C CA . LYS A 1 116 ? -4.903 -0.771 2.341 1.00 80.81 116 LYS A CA 1
ATOM 935 C C . LYS A 1 116 ? -5.605 -0.262 3.606 1.00 80.81 116 LYS A C 1
ATOM 937 O O . LYS A 1 116 ? -6.560 -0.883 4.054 1.00 80.81 116 LYS A O 1
ATOM 942 N N . PHE A 1 117 ? -5.088 0.808 4.211 1.00 84.25 117 PHE A N 1
ATOM 943 C CA . PHE A 1 117 ? -5.659 1.393 5.420 1.00 84.25 117 PHE A CA 1
ATOM 944 C C . PHE A 1 117 ? -6.980 2.102 5.106 1.00 84.25 117 PHE A C 1
ATOM 946 O O . PHE A 1 117 ? -7.972 1.821 5.764 1.00 84.25 117 PHE A O 1
ATOM 953 N N . GLY A 1 118 ? -7.024 2.914 4.046 1.00 84.00 118 GLY A N 1
ATOM 954 C CA . GLY A 1 118 ? -8.259 3.551 3.587 1.00 84.00 118 GLY A CA 1
ATOM 955 C C . GLY A 1 118 ? -9.347 2.575 3.195 1.00 84.00 118 GLY A C 1
ATOM 956 O O . GLY A 1 118 ? -10.485 2.760 3.591 1.00 84.00 118 GLY A O 1
ATOM 957 N N . LEU A 1 119 ? -8.999 1.488 2.501 1.00 84.12 119 LEU A N 1
ATOM 958 C CA . LEU A 1 119 ? -9.980 0.446 2.177 1.00 84.12 119 LEU A CA 1
ATOM 959 C C . LEU A 1 119 ? -10.607 -0.181 3.433 1.00 84.12 119 LEU A C 1
ATOM 961 O O . LEU A 1 119 ? -11.771 -0.560 3.416 1.00 84.12 119 LEU A O 1
ATOM 965 N N . ARG A 1 120 ? -9.848 -0.290 4.532 1.00 89.12 120 ARG A N 1
ATOM 966 C CA . ARG A 1 120 ? -10.372 -0.787 5.813 1.00 89.12 120 ARG A CA 1
ATOM 967 C C . ARG A 1 120 ? -11.220 0.256 6.535 1.00 89.12 120 ARG A C 1
ATOM 969 O O . ARG A 1 120 ? -12.222 -0.125 7.124 1.00 89.12 120 ARG A O 1
ATOM 976 N N . CYS A 1 121 ? -10.847 1.534 6.467 1.00 88.12 121 CYS A N 1
ATOM 977 C CA . CYS A 1 121 ? -11.693 2.636 6.927 1.00 88.12 121 CYS A CA 1
ATOM 978 C C . CYS A 1 121 ? -13.027 2.653 6.173 1.00 88.12 121 CYS A C 1
ATOM 980 O O . CYS A 1 121 ? -14.079 2.715 6.788 1.00 88.12 121 CYS A O 1
ATOM 982 N N . GLU A 1 122 ? -12.987 2.511 4.854 1.00 86.25 122 GLU A N 1
ATOM 983 C CA . GLU A 1 122 ? -14.176 2.465 4.010 1.00 86.25 122 GLU A CA 1
ATOM 984 C C . GLU A 1 122 ? -15.095 1.292 4.368 1.00 86.25 122 GLU A C 1
ATOM 986 O O . GLU A 1 122 ? -16.274 1.491 4.644 1.00 86.25 122 GLU A O 1
ATOM 991 N N . ALA A 1 123 ? -14.538 0.081 4.453 1.00 88.50 123 ALA A N 1
ATOM 992 C CA . ALA A 1 123 ? -15.293 -1.100 4.866 1.00 88.50 123 ALA A CA 1
ATOM 993 C C . ALA A 1 123 ? -15.877 -0.950 6.283 1.00 88.50 123 ALA A C 1
ATOM 995 O O . ALA A 1 123 ? -17.002 -1.365 6.541 1.00 88.50 123 ALA A O 1
ATOM 996 N N . LEU A 1 124 ? -15.136 -0.322 7.201 1.00 90.44 124 LEU A N 1
ATOM 997 C CA . LEU A 1 124 ? -15.631 -0.014 8.540 1.00 90.44 124 LEU A CA 1
ATOM 998 C C . LEU A 1 124 ? -16.811 0.962 8.507 1.00 90.44 124 LEU A C 1
ATOM 1000 O O . LEU A 1 124 ? -17.789 0.749 9.218 1.00 90.44 124 LEU A O 1
ATOM 1004 N N . ARG A 1 125 ? -16.715 2.027 7.708 1.00 89.75 125 ARG A N 1
ATOM 1005 C CA . ARG A 1 125 ? -17.788 3.009 7.552 1.00 89.75 125 ARG A CA 1
ATOM 1006 C C . ARG A 1 125 ? -19.059 2.337 7.038 1.00 89.75 125 ARG A C 1
ATOM 1008 O O . ARG A 1 125 ? -20.095 2.466 7.677 1.00 89.75 125 ARG A O 1
ATOM 1015 N N . GLN A 1 126 ? -18.950 1.552 5.967 1.00 89.56 126 GLN A N 1
ATOM 1016 C CA . GLN A 1 126 ? -20.080 0.815 5.392 1.00 89.56 126 GLN A CA 1
ATOM 1017 C C . GLN A 1 126 ? -20.716 -0.149 6.399 1.00 89.56 126 GLN A C 1
ATOM 1019 O O . GLN A 1 126 ? -21.935 -0.189 6.521 1.00 89.56 126 GLN A O 1
ATOM 1024 N N . PHE A 1 127 ? -19.907 -0.878 7.173 1.00 91.25 127 PHE A N 1
ATOM 1025 C CA . PHE A 1 127 ? -20.418 -1.782 8.204 1.00 91.25 127 PHE A CA 1
ATOM 102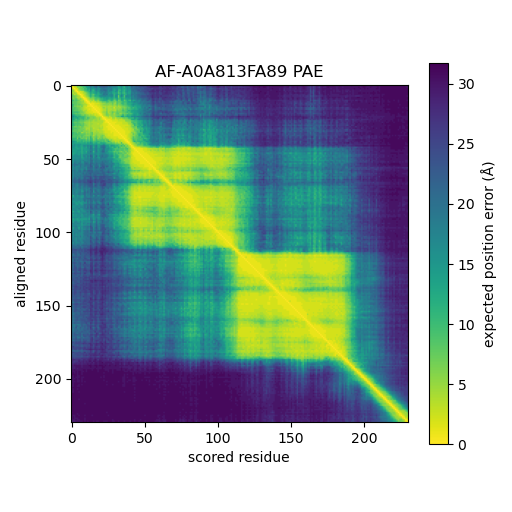6 C C . PHE A 1 127 ? -21.224 -1.038 9.282 1.00 91.25 127 PHE A C 1
ATOM 1028 O O . PHE A 1 127 ? -22.303 -1.479 9.676 1.00 91.25 127 PHE A O 1
ATOM 1035 N N . ILE A 1 128 ? -20.715 0.104 9.757 1.00 89.94 128 ILE A N 1
ATOM 1036 C CA . ILE A 1 128 ? -21.404 0.926 10.761 1.00 89.94 128 ILE A CA 1
ATOM 1037 C C . ILE A 1 128 ? -22.705 1.498 10.189 1.00 89.94 128 ILE A C 1
ATOM 1039 O O . ILE A 1 128 ? -23.720 1.473 10.878 1.00 89.94 128 ILE A O 1
ATOM 1043 N N . GLU A 1 129 ? -22.690 1.973 8.942 1.00 87.94 129 GLU A N 1
ATOM 1044 C CA . GLU A 1 129 ? -23.879 2.490 8.252 1.00 87.94 129 GLU A CA 1
ATOM 1045 C C . GLU A 1 129 ? -24.955 1.403 8.072 1.00 87.94 129 GLU A C 1
ATOM 1047 O O . GLU A 1 129 ? -26.137 1.670 8.273 1.00 87.94 129 GLU A O 1
ATOM 1052 N N . GLN A 1 130 ? -24.560 0.171 7.736 1.00 88.00 130 GLN A N 1
ATOM 1053 C CA . GLN A 1 130 ? -25.487 -0.939 7.482 1.00 88.00 130 GLN A CA 1
ATOM 1054 C C . GLN A 1 130 ? -26.067 -1.550 8.760 1.00 88.00 130 GLN A C 1
ATOM 1056 O O . GLN A 1 130 ? -27.263 -1.826 8.826 1.00 88.00 130 GLN A O 1
ATOM 1061 N N . HIS A 1 131 ? -25.231 -1.783 9.773 1.00 85.38 131 HIS A N 1
ATOM 1062 C CA . HIS A 1 131 ? -25.639 -2.511 10.977 1.00 85.38 131 HIS A CA 1
ATOM 1063 C C . HIS A 1 131 ? -25.925 -1.600 12.177 1.00 85.38 131 HIS A C 1
ATOM 1065 O O . HIS A 1 131 ? -26.399 -2.083 13.205 1.00 85.38 131 HIS A O 1
ATOM 1071 N N . GLY A 1 132 ? -25.587 -0.306 12.104 1.00 84.94 132 GLY A N 1
ATOM 1072 C CA . GLY A 1 132 ? -25.757 0.654 13.202 1.00 84.94 132 GLY A CA 1
ATOM 1073 C C . GLY A 1 132 ? -24.924 0.338 14.451 1.00 84.94 132 GLY A C 1
ATOM 1074 O O . GLY A 1 132 ? -25.137 0.929 15.509 1.00 84.94 132 GLY A O 1
ATOM 1075 N N . LYS A 1 133 ? -23.986 -0.612 14.357 1.00 84.38 133 LYS A N 1
ATOM 1076 C CA . LYS A 1 133 ? -23.165 -1.099 15.470 1.00 84.38 133 LYS A CA 1
ATOM 1077 C C . LYS A 1 133 ? -21.687 -1.097 15.099 1.00 84.38 133 LYS A C 1
ATOM 1079 O O . LYS A 1 133 ? -21.304 -1.132 13.933 1.00 84.38 133 LYS A O 1
ATOM 1084 N N . PHE A 1 134 ? -20.842 -1.091 16.123 1.00 85.44 134 PHE A N 1
ATOM 1085 C CA . PHE A 1 134 ? -19.402 -1.226 15.938 1.00 85.44 134 PHE A CA 1
ATOM 1086 C C . PHE A 1 134 ? -19.041 -2.696 15.695 1.00 85.44 134 PHE A C 1
ATOM 1088 O O . PHE A 1 134 ? -19.570 -3.555 16.405 1.00 85.44 134 PHE A O 1
ATOM 1095 N N . PRO A 1 135 ? -18.129 -3.006 14.760 1.00 89.00 135 PRO A N 1
ATOM 1096 C CA . PRO A 1 135 ? -17.761 -4.389 14.504 1.00 89.00 135 PRO A CA 1
ATOM 1097 C C . PRO A 1 135 ? -17.046 -5.000 15.709 1.00 89.00 135 PRO A C 1
ATOM 1099 O O . PRO A 1 135 ? -16.139 -4.398 16.302 1.00 89.00 135 PRO A O 1
ATOM 1102 N N . SER A 1 136 ? -17.452 -6.215 16.062 1.00 86.56 136 SER A N 1
ATOM 1103 C CA . SER A 1 136 ? -16.907 -6.967 17.185 1.00 86.56 136 SER A CA 1
ATOM 1104 C C . SER A 1 136 ? -15.939 -8.061 16.717 1.00 86.56 136 SER A C 1
ATOM 1106 O O . SER A 1 136 ? -16.261 -8.821 15.810 1.00 86.56 136 SER A O 1
ATOM 1108 N N . PRO A 1 137 ? -14.785 -8.261 17.389 1.00 85.06 137 PRO A N 1
ATOM 1109 C CA . PRO A 1 137 ? -13.938 -9.439 17.169 1.00 85.06 137 PRO A CA 1
ATOM 1110 C C . PRO A 1 137 ? -14.629 -10.776 17.485 1.00 85.06 137 PRO A C 1
ATOM 1112 O O . PRO A 1 137 ? -14.072 -11.826 17.191 1.00 85.06 137 PRO A O 1
ATOM 1115 N N . LYS A 1 138 ? -15.785 -10.729 18.160 1.00 85.94 138 LYS A N 1
ATOM 1116 C CA . LYS A 1 138 ? -16.641 -11.872 18.497 1.00 85.94 138 LYS A CA 1
ATOM 1117 C C . LYS A 1 138 ? -17.972 -11.821 17.731 1.00 85.94 138 LYS A C 1
ATOM 1119 O O . LYS A 1 138 ? -18.981 -12.268 18.262 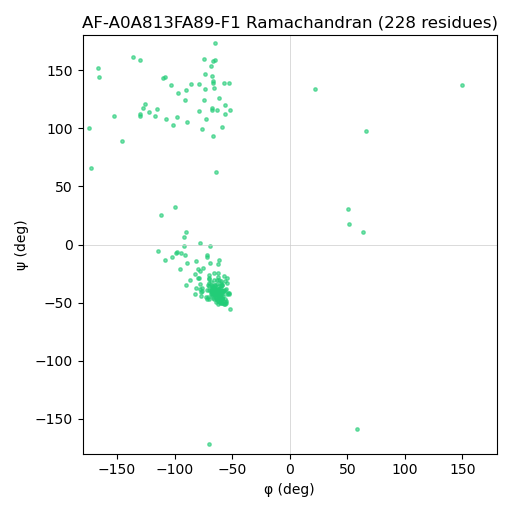1.00 85.94 138 LYS A O 1
ATOM 1124 N N . GLY A 1 139 ? -17.988 -11.155 16.575 1.00 84.25 139 GLY A N 1
ATOM 1125 C CA . GLY A 1 139 ? -19.147 -11.130 15.687 1.00 84.25 139 GLY A CA 1
ATOM 1126 C C . GLY A 1 139 ? -19.463 -12.514 15.122 1.00 84.25 139 GLY A C 1
ATOM 1127 O O . GLY A 1 139 ? -18.710 -13.464 15.334 1.00 84.25 139 GLY A O 1
ATOM 1128 N N . GLU A 1 140 ? -20.580 -12.604 14.412 1.00 83.19 140 GLU A N 1
ATOM 1129 C CA . GLU A 1 140 ? -21.012 -13.831 13.732 1.00 83.19 140 GLU A CA 1
ATOM 1130 C C . GLU A 1 140 ? -20.466 -13.889 12.299 1.00 83.19 140 GLU A C 1
ATOM 1132 O O . GLU A 1 140 ? -20.069 -14.956 11.835 1.00 83.19 140 GLU A O 1
ATOM 1137 N N . ASP A 1 141 ? -20.358 -12.732 11.638 1.00 88.69 141 ASP A N 1
ATOM 1138 C CA . ASP A 1 141 ? -19.847 -12.622 10.275 1.00 88.69 141 ASP A CA 1
ATOM 1139 C C . ASP A 1 141 ? -18.319 -12.513 10.231 1.00 88.69 141 ASP A C 1
ATOM 1141 O O . ASP A 1 141 ? -17.700 -11.735 10.968 1.00 88.69 141 ASP A O 1
ATOM 1145 N N . ASP A 1 142 ? -17.700 -13.213 9.277 1.00 87.69 142 ASP A N 1
ATOM 1146 C CA . ASP A 1 142 ? -16.254 -13.145 9.042 1.00 87.69 142 ASP A CA 1
ATOM 1147 C C . ASP A 1 142 ? -15.783 -11.703 8.791 1.00 87.69 142 ASP A C 1
ATOM 1149 O O . ASP A 1 142 ? -14.732 -11.286 9.288 1.00 87.69 142 ASP A O 1
ATOM 1153 N N . GLU A 1 143 ? -16.561 -10.905 8.056 1.00 86.81 143 GLU A N 1
ATOM 1154 C CA . GLU A 1 143 ? -16.235 -9.500 7.793 1.00 86.81 143 GLU A CA 1
ATOM 1155 C C . GLU A 1 143 ? -16.263 -8.652 9.072 1.00 86.81 143 GLU A C 1
ATOM 1157 O O . GLU A 1 143 ? -15.326 -7.876 9.312 1.00 86.81 143 GLU A O 1
ATOM 1162 N N . GLU A 1 144 ? -17.266 -8.856 9.934 1.00 91.19 144 GLU A N 1
ATOM 1163 C CA . GLU A 1 144 ? -17.376 -8.198 11.240 1.00 91.19 144 GLU A CA 1
ATOM 1164 C C . GLU A 1 144 ? -16.160 -8.537 12.114 1.00 91.19 144 GLU A C 1
ATOM 1166 O O . GLU A 1 144 ? -15.493 -7.637 12.640 1.00 91.19 144 GLU A O 1
ATOM 1171 N N . ILE A 1 145 ? -15.814 -9.825 12.210 1.00 90.56 145 ILE A N 1
ATOM 1172 C CA . ILE A 1 145 ? -14.679 -10.310 13.003 1.00 90.56 145 ILE A CA 1
ATOM 1173 C C . ILE A 1 145 ? -13.374 -9.676 12.508 1.00 90.56 145 ILE A C 1
ATOM 1175 O O . ILE A 1 145 ? -12.576 -9.162 13.304 1.00 90.56 145 ILE A O 1
ATOM 1179 N N . GLN A 1 146 ? -13.141 -9.667 11.191 1.00 91.31 146 GLN A N 1
ATOM 1180 C CA . GLN A 1 146 ? -11.927 -9.091 10.610 1.00 91.31 146 GLN A CA 1
ATOM 1181 C C . GLN A 1 146 ? -11.825 -7.581 10.858 1.00 91.31 146 GLN A C 1
ATOM 1183 O O . GLN A 1 146 ? -10.732 -7.084 11.162 1.00 91.31 146 GLN A O 1
ATOM 1188 N N . LEU A 1 147 ? -12.934 -6.843 10.750 1.00 92.00 147 LEU A N 1
ATOM 1189 C CA . LEU A 1 147 ? -12.973 -5.407 11.038 1.00 92.00 147 LEU A CA 1
ATOM 1190 C C . LEU A 1 147 ? -12.765 -5.122 12.530 1.00 92.00 147 LEU A C 1
ATOM 1192 O O . LEU A 1 147 ? -11.960 -4.252 12.878 1.00 92.00 147 LEU A O 1
ATOM 1196 N N . GLY A 1 148 ? -13.393 -5.901 13.413 1.00 90.44 148 GLY A N 1
ATOM 1197 C CA . GLY A 1 148 ? -13.231 -5.789 14.861 1.00 90.44 148 GLY A CA 1
ATOM 1198 C C . GLY A 1 148 ? -11.786 -6.039 15.307 1.00 90.44 148 GLY A C 1
ATOM 1199 O O . GLY A 1 148 ? -11.208 -5.251 16.063 1.00 90.44 148 GLY A O 1
ATOM 1200 N N . LEU A 1 149 ? -11.145 -7.092 14.787 1.00 91.12 149 LEU A N 1
ATOM 1201 C CA . LEU A 1 149 ? -9.727 -7.377 15.038 1.00 91.12 149 LEU A CA 1
ATOM 1202 C C . LEU A 1 149 ? -8.811 -6.275 14.492 1.00 91.12 149 LEU A C 1
ATOM 1204 O O . LEU A 1 149 ? -7.821 -5.900 15.133 1.00 91.12 149 LEU A O 1
ATOM 1208 N N . TRP A 1 150 ? -9.119 -5.744 13.307 1.00 93.75 150 TRP A N 1
ATOM 1209 C CA . TRP A 1 150 ? -8.356 -4.649 12.715 1.00 93.75 150 TRP A CA 1
ATOM 1210 C C . TRP A 1 150 ? -8.427 -3.376 13.570 1.00 93.75 150 TRP A C 1
ATOM 1212 O O . TRP A 1 150 ? -7.382 -2.763 13.819 1.00 93.75 150 TRP A O 1
ATOM 1222 N N . LEU A 1 151 ? -9.608 -3.026 14.086 1.00 91.19 151 LEU A N 1
ATOM 1223 C CA . LEU A 1 151 ? -9.819 -1.892 14.989 1.00 91.19 151 LEU A CA 1
ATOM 1224 C C . LEU A 1 151 ? -9.119 -2.063 16.336 1.00 91.19 151 LEU A C 1
ATOM 1226 O O . LEU A 1 151 ? -8.457 -1.136 16.807 1.00 91.19 151 LEU A O 1
ATOM 1230 N N . ALA A 1 152 ? -9.182 -3.258 16.927 1.00 88.25 152 ALA A N 1
ATOM 1231 C CA . ALA A 1 152 ? -8.467 -3.563 18.165 1.00 88.25 152 ALA A CA 1
ATOM 1232 C C . ALA A 1 152 ? -6.952 -3.328 18.018 1.00 88.25 152 ALA A C 1
ATOM 1234 O O . ALA A 1 152 ? -6.317 -2.747 18.900 1.00 88.25 152 ALA A O 1
ATOM 1235 N N . ARG A 1 153 ? -6.373 -3.694 16.866 1.00 89.94 153 ARG A N 1
ATOM 1236 C CA . ARG A 1 153 ? -4.964 -3.405 16.553 1.00 89.94 153 ARG A CA 1
ATOM 1237 C C . ARG A 1 153 ? -4.692 -1.907 16.401 1.00 89.94 153 ARG A C 1
ATOM 1239 O O . ARG A 1 153 ? -3.638 -1.454 16.848 1.00 89.94 153 ARG A O 1
ATOM 1246 N N . GLN A 1 154 ? -5.605 -1.138 15.799 1.00 91.56 154 GLN A N 1
ATOM 1247 C CA . GLN A 1 154 ? -5.431 0.317 15.662 1.00 91.56 154 GLN A CA 1
ATOM 1248 C C . GLN A 1 154 ? -5.463 1.008 17.023 1.00 91.56 154 GLN A C 1
ATOM 1250 O O . GLN A 1 154 ? -4.617 1.857 17.285 1.00 91.56 154 GLN A O 1
ATOM 1255 N N . ARG A 1 155 ? -6.348 0.575 17.927 1.00 88.56 155 ARG A N 1
ATOM 1256 C CA . ARG A 1 155 ? -6.382 1.048 19.315 1.00 88.56 155 ARG A CA 1
ATOM 1257 C C . ARG A 1 155 ? -5.042 0.854 20.023 1.00 88.56 155 ARG A C 1
ATOM 1259 O O . ARG A 1 155 ? -4.537 1.792 20.631 1.00 88.56 155 ARG A O 1
ATOM 1266 N N . THR A 1 156 ? -4.455 -0.342 19.953 1.00 86.12 156 THR A N 1
ATOM 1267 C CA . THR A 1 156 ? -3.148 -0.602 20.582 1.00 86.12 156 THR A CA 1
ATOM 1268 C C . THR A 1 156 ? -2.063 0.289 19.986 1.00 86.12 156 THR A C 1
ATOM 1270 O O . THR A 1 156 ? -1.290 0.886 20.727 1.00 86.12 156 THR A O 1
ATOM 1273 N N . ARG A 1 157 ? -2.045 0.446 18.656 1.00 85.56 157 ARG A N 1
ATOM 1274 C CA . ARG A 1 157 ? -1.070 1.301 17.961 1.00 85.56 157 ARG A CA 1
ATOM 1275 C C . ARG A 1 157 ? -1.231 2.784 18.277 1.00 85.56 157 ARG A C 1
ATOM 1277 O O . ARG A 1 157 ? -0.226 3.478 18.350 1.00 85.56 157 ARG A O 1
ATOM 1284 N N . LEU A 1 158 ? -2.459 3.262 18.474 1.00 86.25 158 LEU A N 1
ATOM 1285 C CA . LEU A 1 158 ? -2.731 4.624 18.934 1.00 86.25 158 LEU A CA 1
ATOM 1286 C C . LEU A 1 158 ? -2.171 4.848 20.339 1.00 86.25 158 LEU A C 1
ATOM 1288 O O . LEU A 1 158 ? -1.466 5.822 20.560 1.00 86.25 158 LEU A O 1
ATOM 1292 N N . LYS A 1 159 ? -2.404 3.909 21.265 1.00 82.12 159 LYS A N 1
ATOM 1293 C CA . LYS A 1 159 ? -1.896 4.003 22.643 1.00 82.12 159 LYS A CA 1
ATOM 1294 C C . LYS A 1 159 ? -0.374 4.023 22.732 1.00 82.12 159 LYS A C 1
ATOM 1296 O O . LYS A 1 159 ? 0.174 4.685 23.602 1.00 82.12 159 LYS A O 1
ATOM 1301 N N . THR A 1 160 ? 0.303 3.283 21.859 1.00 83.19 160 THR A N 1
ATOM 1302 C CA . THR A 1 160 ? 1.770 3.240 21.810 1.00 83.19 160 THR A CA 1
ATOM 1303 C C . THR A 1 160 ? 2.365 4.301 20.880 1.00 83.19 160 THR A C 1
ATOM 1305 O O . THR A 1 160 ? 3.541 4.195 20.548 1.00 83.19 160 THR A O 1
ATOM 1308 N N . ASN A 1 161 ? 1.571 5.265 20.389 1.00 83.50 161 ASN A N 1
ATOM 1309 C CA . ASN A 1 161 ? 1.983 6.278 19.405 1.00 83.50 161 ASN A CA 1
ATOM 1310 C C . ASN A 1 161 ? 2.679 5.699 18.152 1.00 83.50 161 ASN A C 1
ATOM 1312 O O . ASN A 1 161 ? 3.523 6.334 17.528 1.00 83.50 161 ASN A O 1
ATOM 1316 N N . ALA A 1 162 ? 2.316 4.476 17.760 1.00 84.50 162 ALA A N 1
ATOM 1317 C CA . ALA A 1 162 ? 2.863 3.773 16.599 1.00 84.50 162 ALA A CA 1
ATOM 1318 C C . ALA A 1 162 ? 2.053 4.017 15.310 1.00 84.50 162 ALA A C 1
ATOM 1320 O O . ALA A 1 162 ? 2.371 3.460 14.253 1.00 84.50 162 ALA A O 1
ATOM 1321 N N . LEU A 1 163 ? 0.969 4.797 15.387 1.00 85.12 163 LEU A N 1
ATOM 1322 C CA . LEU A 1 163 ? 0.155 5.183 14.239 1.00 85.12 163 LEU A CA 1
ATOM 1323 C C . LEU A 1 163 ? 0.580 6.574 13.747 1.00 85.12 163 LEU A C 1
ATOM 1325 O O . LEU A 1 163 ? 0.687 7.505 14.533 1.00 85.12 163 LEU A O 1
ATOM 1329 N N . THR A 1 164 ? 0.825 6.709 12.443 1.00 85.56 164 THR A N 1
ATOM 1330 C CA . THR A 1 164 ? 1.172 7.995 11.816 1.00 85.56 164 THR A CA 1
ATOM 1331 C C . THR A 1 164 ? -0.009 8.958 11.863 1.00 85.56 164 THR A C 1
ATOM 1333 O O . THR A 1 164 ? -1.139 8.519 11.647 1.00 85.56 164 THR A O 1
ATOM 1336 N N . GLU A 1 165 ? 0.249 10.255 12.023 1.00 81.88 165 GLU A N 1
ATOM 1337 C CA . GLU A 1 165 ? -0.793 11.289 12.135 1.00 81.88 165 GLU A CA 1
ATOM 1338 C C . GLU A 1 165 ? -1.814 11.252 10.985 1.00 81.88 165 GLU A C 1
ATOM 1340 O O . GLU A 1 165 ? -3.019 11.275 11.221 1.00 81.88 165 GLU A O 1
ATOM 1345 N N . ASP A 1 166 ? -1.367 11.042 9.744 1.00 80.88 166 ASP A N 1
ATOM 1346 C CA . ASP A 1 166 ? -2.266 10.916 8.585 1.00 80.88 166 ASP A CA 1
ATOM 1347 C C . ASP A 1 166 ? -3.279 9.768 8.730 1.00 80.88 166 ASP A C 1
ATOM 1349 O O . ASP A 1 166 ?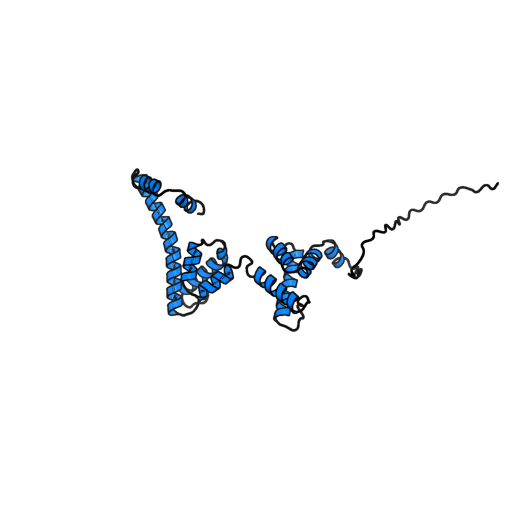 -4.429 9.874 8.308 1.00 80.88 166 ASP A O 1
ATOM 1353 N N . LYS A 1 167 ? -2.872 8.662 9.366 1.00 86.50 167 LYS A N 1
ATOM 1354 C CA . LYS A 1 167 ? -3.745 7.506 9.619 1.00 86.50 167 LYS A CA 1
ATOM 1355 C C . LYS A 1 167 ? -4.687 7.756 10.787 1.00 86.50 167 LYS A C 1
ATOM 1357 O O . LYS A 1 167 ? -5.812 7.269 10.747 1.00 86.50 167 LYS A O 1
ATOM 1362 N N . VAL A 1 168 ? -4.247 8.500 11.805 1.00 87.75 168 VAL A N 1
ATOM 1363 C CA . VAL A 1 168 ? -5.116 8.948 12.903 1.00 87.75 168 VAL A CA 1
ATOM 1364 C C . VAL A 1 168 ? -6.216 9.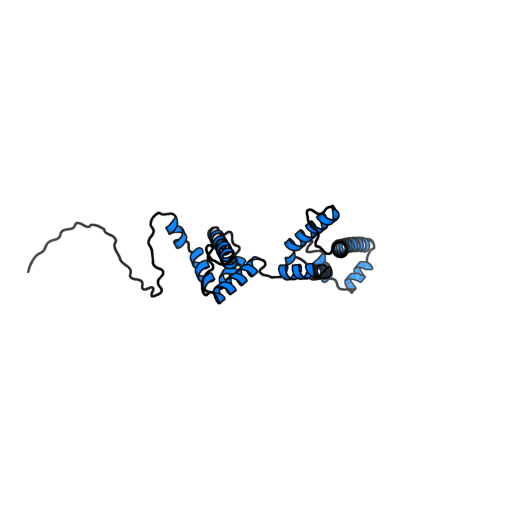839 12.337 1.00 87.75 168 VAL A C 1
ATOM 1366 O O . VAL A 1 168 ? -7.397 9.565 12.539 1.00 87.75 168 VAL A O 1
ATOM 1369 N N . ARG A 1 169 ? -5.832 10.851 11.553 1.00 86.69 169 ARG A N 1
ATOM 1370 C CA . ARG A 1 169 ? -6.754 11.757 10.868 1.00 86.69 169 ARG A CA 1
ATOM 1371 C C . ARG A 1 169 ? -7.742 10.988 10.004 1.00 86.69 169 ARG A C 1
ATOM 1373 O O . ARG A 1 169 ? -8.942 11.208 10.118 1.00 86.69 169 ARG A O 1
ATOM 1380 N N . LEU A 1 170 ? -7.257 10.056 9.191 1.00 86.88 170 LEU A N 1
ATOM 1381 C CA . LEU A 1 170 ? -8.110 9.238 8.338 1.00 86.88 170 LEU A CA 1
ATOM 1382 C C . LEU A 1 170 ? -9.107 8.384 9.140 1.00 86.88 170 LEU A C 1
ATOM 1384 O O . LEU A 1 170 ? -10.282 8.313 8.790 1.00 86.88 170 LEU A O 1
ATOM 1388 N N . LEU A 1 171 ? -8.668 7.783 10.248 1.00 89.56 171 LEU A N 1
ATOM 1389 C CA . LEU A 1 171 ? -9.545 7.000 11.118 1.00 89.56 171 LEU A CA 1
ATOM 1390 C C . LEU A 1 171 ? -10.646 7.870 11.751 1.00 89.56 171 LEU A C 1
ATOM 1392 O O . LEU A 1 171 ? -11.794 7.446 11.808 1.00 89.56 171 LEU A O 1
ATOM 1396 N N . ARG A 1 172 ? -10.323 9.105 12.151 1.00 89.56 172 ARG A N 1
ATOM 1397 C CA . ARG A 1 172 ? -11.296 10.077 12.687 1.00 89.56 172 ARG A CA 1
ATOM 1398 C C . ARG A 1 172 ? -12.350 10.482 11.662 1.00 89.56 172 ARG A C 1
ATOM 1400 O O . ARG A 1 172 ? -13.529 10.514 11.975 1.00 89.56 172 ARG A O 1
ATOM 1407 N N . HIS A 1 173 ? -11.932 10.715 10.421 1.00 87.25 173 HIS A N 1
ATOM 1408 C CA . HIS A 1 173 ? -12.839 11.095 9.332 1.00 87.25 173 HIS A CA 1
ATOM 1409 C C . HIS A 1 173 ? -13.616 9.905 8.751 1.00 87.25 173 HIS A C 1
ATOM 1411 O O . HIS A 1 173 ? -14.368 10.078 7.800 1.00 87.25 173 HIS A O 1
ATOM 1417 N N . THR A 1 174 ? -13.425 8.693 9.283 1.00 87.25 174 THR A N 1
ATOM 1418 C CA . THR A 1 174 ? -14.121 7.504 8.784 1.00 87.25 174 THR A CA 1
ATOM 1419 C C . THR A 1 174 ? -15.608 7.540 9.134 1.00 87.25 174 THR A C 1
ATOM 1421 O O . THR A 1 174 ? -16.431 7.257 8.279 1.00 87.25 174 THR A O 1
ATOM 1424 N N . HIS A 1 175 ? -15.962 7.853 10.380 1.00 89.44 175 HIS A N 1
ATOM 1425 C CA . HIS A 1 175 ? -17.350 7.938 10.845 1.00 89.44 175 HIS A CA 1
ATOM 1426 C C . HIS A 1 175 ? -17.379 8.643 12.212 1.00 89.44 175 HIS A C 1
ATOM 1428 O O . HIS A 1 175 ? -16.430 8.493 12.983 1.00 89.44 175 HIS A O 1
ATOM 1434 N N . GLU A 1 176 ? -18.470 9.332 12.560 1.00 82.12 176 GLU A N 1
ATOM 1435 C CA . GLU A 1 176 ? -18.642 10.044 13.843 1.00 82.12 176 GLU A CA 1
ATOM 1436 C C . GLU A 1 176 ? -18.353 9.140 15.058 1.00 82.12 176 GLU A C 1
ATOM 1438 O O . GLU A 1 176 ? -17.413 9.388 15.810 1.00 82.12 176 GLU A O 1
ATOM 1443 N N . PHE A 1 177 ? -19.033 7.989 15.158 1.00 80.56 177 PHE A N 1
ATOM 1444 C CA . PHE A 1 177 ? -18.760 6.976 16.191 1.00 80.56 177 PHE A CA 1
ATOM 1445 C C . PHE A 1 177 ? -17.307 6.486 16.267 1.00 80.56 177 PHE A C 1
ATOM 1447 O O . PHE A 1 177 ? -16.853 6.054 17.328 1.00 80.56 177 PHE A O 1
ATOM 1454 N N . VAL A 1 178 ? -16.571 6.493 15.152 1.00 85.62 178 VAL A N 1
ATOM 1455 C CA . VAL A 1 178 ? -15.152 6.116 15.155 1.00 85.62 178 VAL A CA 1
ATOM 1456 C C . VAL A 1 178 ? -14.319 7.266 15.718 1.00 85.62 178 VAL A C 1
ATOM 1458 O O . VAL A 1 178 ? -13.422 7.004 16.518 1.00 85.62 178 VAL A O 1
ATOM 1461 N N . SER A 1 179 ? -14.634 8.516 15.365 1.00 85.12 179 SER A N 1
ATOM 1462 C CA . SER A 1 179 ? -13.958 9.702 15.901 1.00 85.12 179 SER A CA 1
ATOM 1463 C C . SER A 1 179 ? -14.028 9.749 17.427 1.00 85.12 179 SER A C 1
ATOM 1465 O O . SER A 1 179 ? -12.978 9.775 18.072 1.00 85.12 179 SER A O 1
ATOM 1467 N N . ASP A 1 180 ? -15.227 9.611 18.001 1.00 82.50 180 ASP A N 1
ATOM 1468 C CA . ASP A 1 180 ? -15.438 9.619 19.458 1.00 82.50 180 ASP A CA 1
ATOM 1469 C C . ASP A 1 180 ? -14.590 8.560 20.175 1.00 82.50 180 ASP A C 1
ATOM 1471 O O . ASP A 1 180 ? -14.054 8.761 21.270 1.00 82.50 180 ASP A O 1
ATOM 1475 N N . ARG A 1 181 ? -14.444 7.387 19.548 1.00 82.50 181 ARG A N 1
ATOM 1476 C CA . ARG A 1 181 ? -13.629 6.295 20.086 1.00 82.50 181 ARG A CA 1
ATOM 1477 C C . ARG A 1 181 ? -12.142 6.587 19.994 1.00 82.50 181 ARG A C 1
ATOM 1479 O O . ARG A 1 181 ? -11.422 6.241 20.929 1.00 82.50 181 ARG A O 1
ATOM 1486 N N . VAL A 1 182 ? -11.680 7.195 18.904 1.00 84.81 182 VAL A N 1
ATOM 1487 C CA . VAL A 1 182 ? -10.273 7.587 18.754 1.00 84.81 182 VAL A CA 1
ATOM 1488 C C . VAL A 1 182 ? -9.894 8.617 19.816 1.00 84.81 182 VAL A C 1
ATOM 1490 O O . VAL A 1 182 ? -8.861 8.433 20.460 1.00 84.81 182 VAL A O 1
ATOM 1493 N N . ASP A 1 183 ? -10.747 9.613 20.069 1.00 82.44 183 ASP A N 1
ATOM 1494 C CA . ASP A 1 183 ? -10.558 10.586 21.154 1.00 82.44 183 ASP A CA 1
ATOM 1495 C C . ASP A 1 183 ? -10.447 9.899 22.512 1.00 82.44 183 ASP A C 1
ATOM 1497 O O . ASP A 1 183 ? -9.462 10.062 23.234 1.00 82.44 183 ASP A O 1
ATOM 1501 N N . HIS A 1 184 ? -11.401 9.021 22.815 1.00 80.50 184 HIS A N 1
ATOM 1502 C CA . HIS A 1 184 ? -11.397 8.266 24.062 1.00 80.50 184 HIS A CA 1
ATOM 1503 C C . HIS A 1 184 ? -10.167 7.351 24.224 1.00 80.50 184 HIS A C 1
ATOM 1505 O O . HIS A 1 184 ? -9.725 7.076 25.338 1.00 80.50 184 HIS A O 1
ATOM 1511 N N . TRP A 1 185 ? -9.600 6.828 23.133 1.00 80.06 185 TRP A N 1
ATOM 1512 C CA . TRP A 1 185 ? -8.403 5.982 23.192 1.00 80.06 185 TRP A CA 1
ATOM 1513 C C . TRP A 1 185 ? -7.105 6.762 23.382 1.00 80.06 185 TRP A C 1
ATOM 1515 O O . TRP A 1 185 ? -6.130 6.162 23.845 1.00 80.06 185 TRP A O 1
ATOM 1525 N N . GLN A 1 186 ? -7.091 8.043 23.014 1.00 74.75 186 GLN A N 1
ATOM 1526 C CA . GLN A 1 186 ? -5.949 8.938 23.186 1.00 74.75 186 GLN A CA 1
ATOM 1527 C C . GLN A 1 186 ? -5.956 9.661 24.542 1.00 74.75 186 GLN A C 1
ATOM 1529 O O . GLN A 1 186 ? -4.905 10.148 24.950 1.00 74.75 186 GLN A O 1
ATOM 1534 N N . ASP A 1 187 ? -7.082 9.675 25.264 1.00 71.44 187 ASP A N 1
ATOM 1535 C CA . ASP A 1 187 ? -7.191 10.290 26.590 1.00 71.44 187 ASP A CA 1
ATOM 1536 C C . ASP A 1 187 ? -6.280 9.600 27.643 1.00 71.44 187 ASP A C 1
ATOM 1538 O O . ASP A 1 187 ? -6.497 8.428 27.998 1.00 71.44 187 ASP A O 1
ATOM 1542 N N . PRO A 1 188 ? -5.277 10.315 28.200 1.00 60.03 188 PRO A N 1
ATOM 1543 C CA . PRO A 1 188 ? -4.398 9.805 29.251 1.00 60.03 188 PRO A CA 1
ATOM 1544 C C . PRO A 1 188 ? -5.133 9.390 30.535 1.00 60.03 188 PRO A C 1
ATOM 1546 O O . PRO A 1 188 ? -4.702 8.436 31.193 1.00 60.03 188 PRO A O 1
ATOM 1549 N N . MET A 1 189 ? -6.253 10.041 30.888 1.00 54.00 189 MET A N 1
ATOM 1550 C CA . MET A 1 189 ? -7.026 9.713 32.095 1.00 54.00 189 MET A CA 1
ATOM 1551 C C . MET A 1 189 ? -7.650 8.314 32.015 1.00 54.00 189 MET A C 1
ATOM 1553 O O . MET A 1 189 ? -7.734 7.613 33.025 1.00 54.00 189 MET A O 1
ATOM 1557 N N . CYS A 1 190 ? -7.989 7.846 30.810 1.00 53.72 190 CYS A N 1
ATOM 1558 C CA . CYS A 1 190 ? -8.526 6.502 30.583 1.00 53.72 190 CYS A CA 1
ATOM 1559 C C . CYS A 1 190 ? -7.450 5.398 30.519 1.00 53.72 190 CYS A C 1
ATOM 1561 O O . CYS A 1 190 ? -7.770 4.206 30.609 1.00 53.72 190 CYS A O 1
ATOM 1563 N N . ASN A 1 191 ? -6.168 5.761 30.384 1.00 46.78 191 ASN A N 1
ATOM 1564 C CA . ASN A 1 191 ? -5.038 4.830 30.509 1.00 46.78 191 ASN A CA 1
ATOM 1565 C C . ASN A 1 191 ? -4.563 4.673 31.965 1.00 46.78 191 ASN A C 1
ATOM 1567 O O . ASN A 1 191 ? -4.113 3.587 32.329 1.00 46.78 191 ASN A O 1
ATOM 1571 N N . TRP A 1 192 ? -4.699 5.706 32.805 1.00 40.22 192 TRP A N 1
ATOM 1572 C CA . TRP A 1 192 ? -4.242 5.670 34.201 1.00 40.22 192 TRP A CA 1
ATOM 1573 C C . TRP A 1 192 ? -5.088 4.738 35.090 1.00 40.22 192 TRP A C 1
ATOM 1575 O O . TRP A 1 192 ? -4.550 4.006 35.918 1.00 40.22 192 TRP A O 1
ATOM 1585 N N . GLN A 1 193 ? -6.403 4.663 34.857 1.00 42.44 193 GLN A N 1
ATOM 1586 C CA . GLN A 1 193 ? -7.329 3.868 35.682 1.00 42.44 193 GLN A CA 1
ATOM 1587 C C . GLN A 1 193 ? -7.214 2.339 35.530 1.00 42.44 193 GLN A C 1
ATOM 1589 O O . GLN A 1 193 ? -7.832 1.611 36.301 1.00 42.44 193 GLN A O 1
ATOM 1594 N N . LYS A 1 194 ? -6.447 1.817 34.561 1.00 42.78 194 LYS A N 1
ATOM 1595 C CA . LYS A 1 194 ? -6.305 0.358 34.359 1.00 42.78 194 LYS A CA 1
ATOM 1596 C C . LYS A 1 194 ? -5.081 -0.260 35.032 1.00 42.78 194 LYS A C 1
ATOM 1598 O O . LYS A 1 194 ? -5.095 -1.460 35.275 1.00 42.78 194 LYS A O 1
ATOM 1603 N N . ASN A 1 195 ? -4.060 0.537 35.349 1.00 43.78 195 ASN A N 1
ATOM 1604 C CA . ASN A 1 195 ? -2.833 0.056 35.998 1.00 43.78 195 ASN A CA 1
ATOM 1605 C C . ASN A 1 195 ? -2.848 0.196 37.525 1.00 43.78 195 ASN A C 1
ATOM 1607 O O . ASN A 1 195 ? -1.943 -0.303 38.185 1.00 43.78 195 ASN A O 1
ATOM 1611 N N . ASN A 1 196 ? -3.858 0.855 38.093 1.00 42.44 196 ASN A N 1
ATOM 1612 C CA . ASN A 1 196 ? -4.006 0.995 39.533 1.00 42.44 196 ASN A CA 1
ATOM 1613 C C . ASN A 1 196 ? -5.364 0.412 39.917 1.00 42.44 196 ASN A C 1
ATOM 1615 O O . ASN A 1 196 ? -6.387 0.905 39.453 1.00 42.44 196 ASN A O 1
ATOM 1619 N N . ASN A 1 197 ? -5.352 -0.681 40.679 1.00 42.66 197 ASN A N 1
ATOM 1620 C CA . ASN A 1 197 ? -6.445 -1.628 40.921 1.00 42.66 197 ASN A CA 1
ATOM 1621 C C . ASN A 1 197 ? -7.663 -1.006 41.653 1.00 42.66 197 ASN A C 1
ATOM 1623 O O . ASN A 1 197 ? -7.998 -1.382 42.774 1.00 42.66 197 ASN A O 1
ATOM 1627 N N . ARG A 1 198 ? -8.322 -0.013 41.047 1.00 37.25 198 ARG A N 1
ATOM 1628 C CA . ARG A 1 198 ? -9.513 0.665 41.565 1.00 37.25 198 ARG A CA 1
ATOM 1629 C C . ARG A 1 198 ? -10.419 1.043 40.394 1.00 37.25 198 ARG A C 1
ATOM 1631 O O . ARG A 1 198 ? -10.314 2.115 39.805 1.00 37.25 198 ARG A O 1
ATOM 1638 N N . CYS A 1 199 ? -11.307 0.119 40.040 1.00 36.53 199 CYS A N 1
ATOM 1639 C CA . CYS A 1 199 ? -12.361 0.354 39.063 1.00 36.53 199 CYS A CA 1
ATOM 1640 C C . CYS A 1 199 ? -13.417 1.267 39.704 1.00 36.53 199 CYS A C 1
ATOM 1642 O O . CYS A 1 199 ? -14.149 0.827 40.586 1.00 36.53 199 CYS A O 1
ATOM 1644 N N . VAL A 1 200 ? -13.497 2.531 39.288 1.00 31.72 200 VAL A N 1
ATOM 1645 C CA . VAL A 1 200 ? -14.701 3.337 39.522 1.00 31.72 200 VAL A CA 1
ATOM 1646 C C . VAL A 1 200 ? -15.458 3.339 38.206 1.00 31.72 200 VAL A C 1
ATOM 1648 O O . VAL A 1 200 ? -15.056 3.995 37.247 1.00 31.72 200 VAL A O 1
ATOM 1651 N N . PHE A 1 201 ? -16.521 2.540 38.142 1.00 32.34 201 PHE A N 1
ATOM 1652 C CA . PHE A 1 201 ? -17.502 2.623 37.071 1.00 32.34 201 PHE A CA 1
ATOM 1653 C C . PHE A 1 201 ? -18.096 4.034 37.080 1.00 32.34 201 PHE A C 1
ATOM 1655 O O . PHE A 1 201 ? -18.987 4.323 37.872 1.00 32.34 201 PHE A O 1
ATOM 1662 N N . PHE A 1 202 ? -17.645 4.906 36.184 1.00 31.42 202 PHE A N 1
ATOM 1663 C CA . PHE A 1 202 ? -18.496 5.996 35.734 1.00 31.42 202 PHE A CA 1
ATOM 1664 C C . PHE A 1 202 ? -19.272 5.482 34.532 1.00 31.42 202 PHE A C 1
ATOM 1666 O O . PHE A 1 202 ? -18.723 5.267 33.450 1.00 31.42 202 PHE A O 1
ATOM 1673 N N . HIS A 1 203 ? -20.554 5.206 34.770 1.00 33.66 203 HIS A N 1
ATOM 1674 C CA . HIS A 1 203 ? -21.521 4.997 33.708 1.00 33.66 203 HIS A CA 1
ATOM 1675 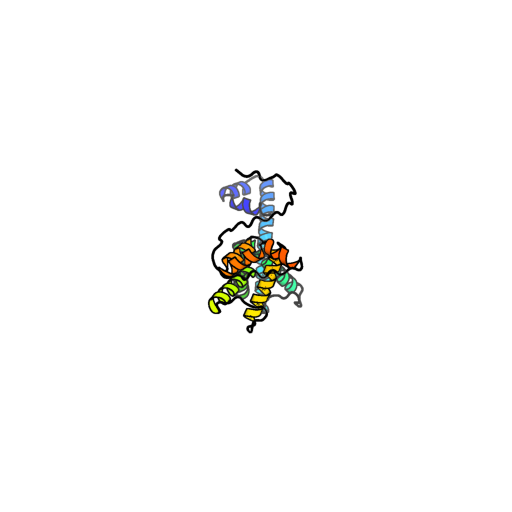C C . HIS A 1 203 ? -21.442 6.190 32.754 1.00 33.66 203 HIS A C 1
ATOM 1677 O O . HIS A 1 203 ? -21.719 7.329 33.124 1.00 33.66 203 HIS A O 1
ATOM 1683 N N . CYS A 1 204 ? -21.034 5.908 31.519 1.00 36.72 204 CYS A N 1
ATOM 1684 C CA . CYS A 1 204 ? -21.211 6.805 30.394 1.00 36.72 204 CYS A CA 1
ATOM 1685 C C . CYS A 1 204 ? -22.720 6.896 30.133 1.00 36.72 204 CYS A C 1
ATOM 1687 O O . CYS A 1 204 ? -23.302 6.032 29.483 1.00 36.72 204 CYS A O 1
ATOM 1689 N N . GLY A 1 205 ? -23.351 7.905 30.727 1.00 32.22 205 GLY A N 1
ATOM 1690 C CA . GLY A 1 205 ? -24.731 8.296 30.495 1.00 32.22 205 GLY A CA 1
ATOM 1691 C C . GLY A 1 205 ? -24.752 9.781 30.167 1.00 32.22 205 GLY A C 1
ATOM 1692 O O . GLY A 1 205 ? -24.312 10.613 30.953 1.00 32.22 205 GLY A O 1
ATOM 1693 N N . VAL A 1 206 ? -25.201 10.102 28.962 1.00 40.19 206 VAL A N 1
ATOM 1694 C CA . VAL A 1 206 ? -25.313 11.455 28.417 1.00 40.19 206 VAL A CA 1
ATOM 1695 C C . VAL A 1 206 ? -26.185 12.335 29.331 1.00 40.19 206 VAL A C 1
ATOM 1697 O O . VAL A 1 206 ? -27.360 12.022 29.492 1.00 40.19 206 VAL A O 1
ATOM 1700 N N . ARG A 1 207 ? -25.629 13.439 29.872 1.00 35.47 207 ARG A N 1
ATOM 1701 C CA . ARG A 1 207 ? -26.199 14.814 30.004 1.00 35.47 207 ARG A CA 1
ATOM 1702 C C . ARG A 1 207 ? -25.668 15.575 31.236 1.00 35.47 207 ARG A C 1
ATOM 1704 O O . ARG A 1 207 ? -25.577 15.048 32.335 1.00 35.47 207 ARG A O 1
ATOM 1711 N N . THR A 1 208 ? -25.370 16.856 30.989 1.00 32.91 208 THR A N 1
ATOM 1712 C CA . THR A 1 208 ? -25.072 17.969 31.916 1.00 32.91 208 THR A CA 1
ATOM 1713 C C . THR A 1 208 ? -23.796 17.888 32.760 1.00 32.91 208 THR A C 1
ATOM 1715 O O . THR A 1 208 ? -23.761 17.342 33.856 1.00 32.91 208 THR A O 1
ATOM 1718 N N . CYS A 1 209 ? -22.757 18.566 32.266 1.00 29.95 209 CYS A N 1
ATOM 1719 C CA . CYS A 1 209 ? -21.630 19.027 33.066 1.00 29.95 209 CYS A CA 1
ATOM 1720 C C . CYS A 1 209 ? -22.083 20.260 33.871 1.00 29.95 209 CYS A C 1
ATOM 1722 O O . CYS A 1 209 ? -22.145 21.363 33.331 1.00 29.95 209 CYS A O 1
ATOM 1724 N N . ALA A 1 210 ? -22.432 20.074 35.143 1.00 29.38 210 ALA A N 1
ATOM 1725 C CA . ALA A 1 210 ? -22.561 21.159 36.110 1.00 29.38 210 ALA A CA 1
ATOM 1726 C C . ALA A 1 210 ? -21.494 20.954 37.190 1.00 29.38 210 ALA A C 1
ATOM 1728 O O . ALA A 1 210 ? -21.477 19.942 37.886 1.00 29.38 210 ALA A O 1
ATOM 1729 N N . LYS A 1 211 ? -20.560 21.905 37.285 1.00 39.00 211 LYS A N 1
ATOM 1730 C CA . LYS A 1 211 ? -19.538 21.950 38.332 1.00 39.00 211 LYS A CA 1
ATOM 1731 C C . LYS A 1 211 ? -20.216 22.221 39.676 1.00 39.00 211 LYS A C 1
ATOM 1733 O O . LYS A 1 211 ? -20.701 23.327 39.887 1.00 39.00 211 LYS A O 1
ATOM 1738 N N . THR A 1 212 ? -20.147 21.279 40.607 1.00 32.62 212 THR A N 1
ATOM 1739 C CA . THR A 1 212 ? -20.246 21.578 42.041 1.00 32.62 212 THR A CA 1
ATOM 1740 C C . THR A 1 212 ? -18.939 21.194 42.715 1.00 32.62 212 THR A C 1
ATOM 1742 O O . THR A 1 212 ? -18.547 20.033 42.800 1.00 32.62 212 THR A O 1
ATOM 1745 N N . PHE A 1 213 ? -18.230 22.238 43.130 1.00 37.78 213 PHE A N 1
ATOM 1746 C CA . PHE A 1 213 ? -17.033 22.207 43.952 1.00 37.78 213 PHE A CA 1
ATOM 1747 C C . PHE A 1 213 ? -17.446 21.717 45.349 1.00 37.78 213 PHE A C 1
ATOM 1749 O O . PHE A 1 213 ? -18.251 22.377 46.001 1.00 37.78 213 PHE A O 1
ATOM 1756 N N . ILE A 1 214 ? -16.933 20.574 45.811 1.00 37.41 214 ILE A N 1
ATOM 1757 C CA . ILE A 1 214 ? -17.064 20.163 47.215 1.00 37.41 214 ILE A CA 1
ATOM 1758 C C . ILE A 1 214 ? -15.696 20.323 47.871 1.00 37.41 214 ILE A C 1
ATOM 1760 O O . ILE A 1 214 ? -14.750 19.587 47.597 1.00 37.41 214 ILE A O 1
ATOM 1764 N N . THR A 1 215 ? -15.613 21.341 48.718 1.00 41.44 215 THR A N 1
ATOM 1765 C CA . THR A 1 215 ? -14.546 21.589 49.685 1.00 41.44 215 THR A CA 1
ATOM 1766 C C . THR A 1 215 ? -14.549 20.516 50.771 1.00 41.44 215 THR A C 1
ATOM 1768 O O . THR A 1 215 ? -15.608 20.164 51.285 1.00 41.44 215 THR A O 1
ATOM 1771 N N . GLY A 1 216 ? -13.368 20.053 51.181 1.00 32.75 216 GLY A N 1
ATOM 1772 C CA . GLY A 1 216 ? -13.230 19.139 52.313 1.00 32.75 216 GLY A CA 1
ATOM 1773 C C . GLY A 1 216 ? -11.775 18.899 52.698 1.00 32.75 216 GLY A C 1
ATOM 1774 O O . GLY A 1 216 ? -11.272 17.794 52.533 1.00 32.75 216 GLY A O 1
ATOM 1775 N N . PHE A 1 217 ? -11.092 19.938 53.185 1.00 31.55 217 PHE A N 1
ATOM 1776 C CA . PHE A 1 217 ? -9.789 19.816 53.845 1.00 31.55 217 PHE A CA 1
ATOM 1777 C C . PHE A 1 217 ? -10.039 19.825 55.361 1.00 31.55 217 PHE A C 1
ATOM 1779 O O . PHE A 1 217 ? -10.472 20.836 55.909 1.00 31.55 217 PHE A O 1
ATOM 1786 N N . GLN A 1 218 ? -9.846 18.686 56.032 1.00 36.00 218 GLN A N 1
ATOM 1787 C CA . GLN A 1 218 ? -9.924 18.592 57.491 1.00 36.00 218 GLN A CA 1
ATOM 1788 C C . GLN A 1 218 ? -8.626 19.128 58.105 1.00 36.00 218 GLN A C 1
ATOM 1790 O O . GLN A 1 218 ? -7.562 18.541 57.926 1.00 36.00 218 GLN A O 1
ATOM 1795 N N . GLY A 1 219 ? -8.730 20.230 58.845 1.00 33.09 219 GLY A N 1
ATOM 1796 C CA . GLY A 1 219 ? -7.694 20.736 59.738 1.00 33.09 219 GLY A CA 1
ATOM 1797 C C . GLY A 1 219 ? -8.305 21.017 61.107 1.00 33.09 219 GLY A C 1
ATOM 1798 O O . GLY A 1 219 ? -9.154 21.891 61.248 1.00 33.09 219 GLY A O 1
ATOM 1799 N N . THR A 1 220 ? -7.901 20.236 62.102 1.00 37.75 220 THR A N 1
ATOM 1800 C CA . THR A 1 220 ? -8.198 20.407 63.529 1.00 37.75 220 THR A CA 1
ATOM 1801 C C . THR A 1 220 ? -7.643 21.728 64.059 1.00 37.75 220 THR A C 1
ATOM 1803 O O . THR A 1 220 ? -6.439 21.953 63.971 1.00 37.75 220 THR A O 1
ATOM 1806 N N . ILE A 1 221 ? -8.486 22.550 64.690 1.00 34.94 221 ILE A N 1
ATOM 1807 C CA . ILE A 1 221 ? -8.046 23.617 65.598 1.00 34.94 221 ILE A CA 1
ATOM 1808 C C . ILE A 1 221 ? -8.843 23.498 66.898 1.00 34.94 221 ILE A C 1
ATOM 1810 O O . ILE A 1 221 ? -10.047 23.732 66.949 1.00 34.94 221 ILE A O 1
ATOM 1814 N N . THR A 1 222 ? -8.138 23.110 67.955 1.00 38.34 222 THR A N 1
ATOM 1815 C CA . THR A 1 222 ? -8.520 23.300 69.353 1.00 38.34 222 THR A CA 1
ATOM 1816 C C . THR A 1 222 ? -8.309 24.768 69.730 1.00 38.34 222 THR A C 1
ATOM 1818 O O . THR A 1 222 ? -7.194 25.267 69.595 1.00 38.34 222 THR A O 1
ATOM 1821 N N . GLY A 1 223 ? -9.340 25.452 70.232 1.00 31.39 223 GLY A N 1
ATOM 1822 C CA . GLY A 1 223 ? -9.226 26.825 70.734 1.00 31.39 223 GLY A CA 1
ATOM 1823 C C . GLY A 1 223 ? -10.521 27.325 71.377 1.00 31.39 223 GLY A C 1
ATOM 1824 O O . GLY A 1 223 ? -11.459 27.698 70.687 1.00 31.39 223 GLY A O 1
ATOM 1825 N N . ARG A 1 224 ? -10.554 27.288 72.711 1.00 30.78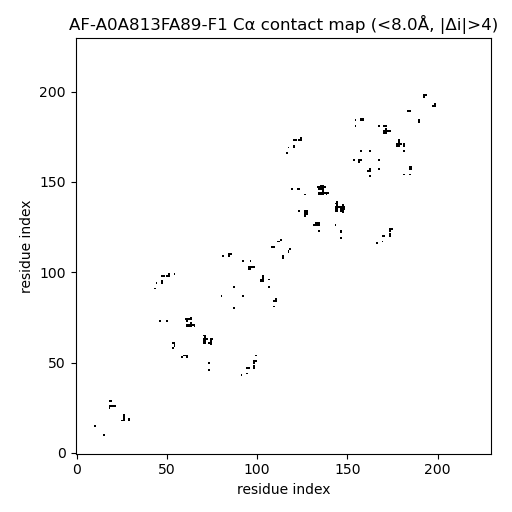 224 ARG A N 1
ATOM 1826 C CA . ARG A 1 224 ? -11.581 27.788 73.643 1.00 30.78 224 ARG A CA 1
ATOM 1827 C C . ARG A 1 224 ? -11.541 29.321 73.719 1.00 30.78 224 ARG A C 1
ATOM 1829 O O . ARG A 1 224 ? -10.451 29.812 73.981 1.00 30.78 224 ARG A O 1
ATOM 1836 N N . VAL A 1 225 ? -12.687 30.020 73.643 1.00 34.59 225 VAL A N 1
ATOM 1837 C CA . VAL A 1 225 ? -12.963 31.263 74.409 1.00 34.59 225 VAL A CA 1
ATOM 1838 C C . VAL A 1 225 ? -14.477 31.443 74.656 1.00 34.59 225 VAL A C 1
ATOM 1840 O O . VAL A 1 225 ? -15.257 31.616 73.727 1.00 34.59 225 VAL A O 1
ATOM 1843 N N . ASP A 1 226 ? -14.827 31.296 75.931 1.00 31.52 226 ASP A N 1
ATOM 1844 C CA . ASP A 1 226 ? -15.830 31.931 76.802 1.00 31.52 226 ASP A CA 1
ATOM 1845 C C . ASP A 1 226 ? -17.087 32.649 76.271 1.00 31.52 226 ASP A C 1
ATOM 1847 O O . ASP A 1 226 ? -17.055 33.550 75.436 1.00 31.52 226 ASP A O 1
ATOM 1851 N N . TRP A 1 227 ? -18.199 32.300 76.929 1.00 30.64 227 TRP A N 1
ATOM 1852 C CA . TRP A 1 227 ? -19.469 33.021 76.971 1.00 30.64 227 TRP A CA 1
ATOM 1853 C C . TRP A 1 227 ? -19.472 34.004 78.150 1.00 30.64 227 TRP A C 1
ATOM 1855 O O . TRP A 1 227 ? -19.202 33.597 79.281 1.00 30.64 227 TRP A O 1
ATOM 1865 N N . LEU A 1 228 ? -19.881 35.254 77.922 1.00 30.50 228 LEU A N 1
ATOM 1866 C CA . LEU A 1 228 ? -20.462 36.101 78.966 1.00 30.50 228 LEU A CA 1
ATOM 1867 C C . LEU A 1 228 ? -21.825 36.612 78.496 1.00 30.50 228 LEU A C 1
ATOM 1869 O O . LEU A 1 228 ? -21.947 37.239 77.447 1.00 30.50 228 LEU A O 1
ATOM 1873 N N . SER A 1 229 ? -22.830 36.259 79.292 1.00 37.31 229 SER A N 1
ATOM 1874 C CA . SER A 1 229 ? -24.235 36.643 79.207 1.00 37.31 229 SER A CA 1
ATOM 1875 C C . SER A 1 229 ? -24.459 38.126 79.511 1.00 37.31 229 SER A C 1
ATOM 1877 O O . SER A 1 229 ? -23.730 38.696 80.323 1.00 37.31 229 SER A O 1
ATOM 1879 N N . GLY A 1 230 ? -25.540 38.689 78.963 1.00 33.53 230 GLY A N 1
ATOM 1880 C CA . GLY A 1 230 ? -26.093 39.991 79.351 1.00 33.53 230 GLY A CA 1
ATOM 1881 C C . GLY A 1 230 ? -26.708 40.731 78.183 1.00 33.53 230 GLY A C 1
ATOM 1882 O O . GLY A 1 230 ? -25.964 41.521 77.570 1.00 33.53 230 GLY A O 1
#

Foldseek 3Di:
DVPVVVVVVPADPVNVVCQCPDDPVSNVVVVVSVVVVVVVVVVLLVLLVLQLVVCVVPVDQQDCPDPDPSSNVNNVVVVVCLVCVVVDDPVSLVSQLVSDVVSVVVSVQSPPPCHPLLVLLQLQLVVCVVVVDGQDCPDPDPSSVVSNVVVVVVLVCLLVVVDDPVSLVSQLVSDVVSVVVSVVSNDPVNVVVPVDPDDDDPPPDDDDDDDDDDDDDDDDDDDDDDDDDD

Secondary structure (DSSP, 8-state):
-TTHHHHHTT--HHHHHHHHHS-HHHHHHHHHHHHHHHHHHHHHHHHHHHHHHHHHHHSS---TT-SSHHHHHHHHHHHHHHHTGGG--HHHHHHHHTT-HHHHHHHHHH--TTHHHHHHHHHHHHHHHHHSSPPPTT-SSHHHHHHHHHHHHHHHHHHTT-S-HHHHHHHHTT-HHHHHHHHHHH-HHHHHTTTSS---------------------------------

Solvent-accessible surface area (backbone atoms only — not comparable to full-atom values): 13873 Å² total; per-residue (Å²): 118,80,59,68,69,56,55,56,79,71,56,51,74,67,58,50,50,54,46,64,71,42,60,69,72,55,25,54,54,50,51,53,51,48,51,54,52,52,50,58,54,48,53,55,52,51,52,39,50,54,49,32,54,48,32,73,75,64,80,47,80,61,38,73,86,42,97,44,71,68,35,24,51,51,24,50,50,52,50,52,49,64,76,42,48,91,75,52,50,72,68,56,48,52,56,50,34,71,49,37,72,73,46,31,55,51,47,58,62,65,63,39,91,55,40,78,61,38,56,49,39,50,54,50,34,52,46,32,72,74,66,75,46,81,58,34,66,82,45,89,47,70,68,32,22,54,49,15,49,52,50,55,51,49,54,54,28,52,65,68,68,70,53,56,68,72,58,54,54,51,48,37,73,40,37,71,77,46,27,60,48,53,54,57,59,66,38,64,73,71,59,56,51,74,81,45,101,58,87,75,86,73,79,91,66,96,79,82,95,73,93,76,88,80,87,84,83,92,75,92,79,91,80,91,82,87,88,82,88,134

Mean predicted aligned error: 18.1 Å

Radius of gyration: 32.37 Å; Cα contacts (8 Å, |Δi|>4): 129; chains: 1; bounding box: 61×62×111 Å

Sequence (230 aa):
MRNQARDLARLSDEQFDILREGHPLVKAKFDAWIQQLTSCTNAYASRCEQLAAFMKLHDRLPRHRGETNAEHQLAFWLTQQRQAFAKLSSTQRFALESVHPKIAQLSQKLANPMGKFGLRCEALRQFIEQHGKFPSPKGEDDEEIQLGLWLARQRTRLKTNALTEDKVRLLRHTHEFVSDRVDHWQDPMCNWQKNNNRCVFFHCGVRTCAKTFITGFQGTITGRVDWLSG